Protein AF-0000000074165391 (afdb_homodimer)

Nearest PDB structures (foldseek):
  7fby-assembly1_A  TM=9.558E-01  e=4.496E-15  Pyrococcus horikoshii OT3
  2zny-assembly2_C  TM=9.709E-01  e=7.003E-14  Pyrococcus horikoshii
  1i1g-assembly1_A  TM=9.494E-01  e=1.315E-12  Pyrococcus furio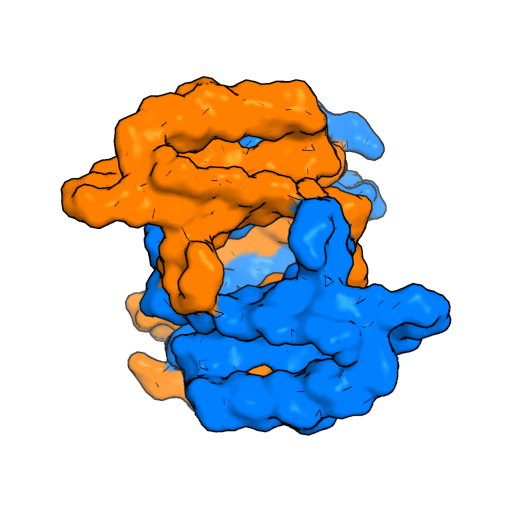sus
  8q90-assembly1_B  TM=9.408E-01  e=2.613E-12  Haloferax mediterranei
  2cfx-assembly1_C  TM=9.268E-01  e=5.917E-11  Bacillus subtilis

Organism: Halobacterium salinarum (strain ATCC 700922 / JCM 11081 / NRC-1) (NCBI:txid64091)

Secondary structure (DSSP, 8-state):
----HHHHHHHHHHHH-TT--HHHHHHHTT--HHHHHHHHHHHHHTTSEEEEEEEE-TGGGT--EEEEEEEEEPTT-HHHHHHHHHHSTTEEEEEEESSS-SEEEEEEESSHHHHHHIIIIIITTSTTEEEEEEEEEEEEEEE-S----/----HHHHHHHHHHHH-TT--HHHHHHHTT--HHHHHHHHHHHHHTTSEEEEEEEE-TGGGT--EEEEEEEEEPTT-HHHHHHHHHHSTTEEEEEEESSS-SEEEEEEESSHHHHHHIIIIIITTSTTEEEEEEEEEEEEEEE-S----

InterPro domains:
  IPR000485 AsnC-type HTH domain [PR00033] (3-19)
  IPR000485 AsnC-type HTH domain [PR00033] (19-30)
  IPR000485 AsnC-type HTH domain [PR00033] (30-49)
  IPR000485 AsnC-type HTH domain [PS50956] (3-64)
  IPR011008 Dimeric alpha-beta barrel [SSF54909] (63-149)
  IPR011991 ArsR-like helix-turn-helix domain [cd00090] (4-52)
  IPR019887 Transcription regulator AsnC/Lrp, ligand binding domain [PF01037] (66-146)
  IPR019888 Transcription regulator AsnC-like [SM00344] (3-109)
  IPR036388 Winged helix-like DNA-binding domain superfamily [G3DSA:1.10.10.10] (1-56)
  IPR036390 Winged helix DNA-binding domain superfamily [SSF46785] (3-62)

Solvent-accessible surface area (backbone atoms only — not comparable to full-atom values): 15694 Å² total; per-residue (Å²): 125,87,72,50,72,67,54,41,54,50,49,50,50,26,29,70,30,35,63,60,52,56,58,56,53,11,60,76,71,73,50,50,45,67,55,43,48,52,50,52,51,49,34,41,75,70,48,33,38,71,47,29,25,34,40,63,39,48,54,56,71,53,31,61,29,40,30,39,34,36,29,30,64,36,88,90,40,56,68,66,48,54,56,52,52,68,66,38,90,36,54,35,32,36,30,33,33,42,72,91,28,46,30,42,31,34,35,47,20,52,36,70,67,49,40,48,47,50,42,56,69,57,53,61,63,38,90,32,55,78,43,74,48,73,24,44,49,78,43,73,79,35,75,50,87,57,74,94,114,125,88,72,49,71,67,53,43,53,51,49,50,51,27,30,71,32,36,62,61,52,56,58,58,52,11,59,76,72,72,49,50,42,66,56,46,50,51,50,51,51,50,35,40,74,70,49,34,38,72,46,30,25,32,41,63,40,47,55,55,73,54,31,61,30,41,30,39,34,37,29,32,63,34,88,91,39,55,67,65,47,52,56,53,53,70,67,38,90,36,54,34,31,35,30,33,33,42,72,91,27,47,30,42,31,34,37,47,20,53,36,71,67,50,40,48,46,49,41,55,70,54,53,62,61,35,82,36,57,76,43,74,48,74,24,43,48,78,42,72,80,36,76,51,87,57,75,93,115

pLDDT: mean 91.99, std 9.29, range [57.78, 98.69]

Foldseek 3Di:
DDQDPLNVLLQQVCQVPVPDQLCVSCVVVVHHSVVSVVSVVVCCVVCVDVDHDDDDDCVVVQQNWKKKKFFAWAPPCVVVLVVQLVPDPFWDDWDQDDDDGRIITMGTHNDPVRVVCCCPVRNVPPPTTPDMDIGIDPDDPDDGPDDDD/DDQDPLNVLLQQVCQVPVPDQLCVSCVVVVHHSVVSVVSVVVCCVVCVDVDHDDDDDCVVVQQNWKKKKFFAWAPPCVVVLVVQLVPDPFWDDWDQDDDDGRIITMGTHNDPVRVVCCCPVRNVPDPTTPDMDIGIDPDDPDDGPDDDD

Radius of gyration: 20.2 Å; Cα contacts (8 Å, |Δi|>4): 588; chains: 2; bounding box: 45×54×48 Å

Structure (mmCIF, N/CA/C/O backbone):
data_AF-0000000074165391-model_v1
#
loop_
_entity.id
_entity.type
_entity.pdbx_description
1 polymer 'Transcription regulator'
#
loop_
_atom_site.group_PDB
_atom_site.id
_atom_site.type_symbol
_atom_site.label_atom_id
_atom_site.label_alt_id
_atom_site.label_comp_id
_atom_site.label_asym_id
_atom_site.label_entity_id
_atom_site.label_seq_id
_atom_site.pdbx_PDB_ins_code
_atom_site.Cartn_x
_atom_site.Cartn_y
_atom_site.Cartn_z
_atom_site.occupancy
_atom_site.B_iso_or_equiv
_atom_site.auth_seq_id
_atom_site.auth_comp_id
_atom_site.auth_asym_id
_atom_site.auth_atom_id
_atom_site.pdbx_PDB_model_num
ATOM 1 N N . MET A 1 1 ? 21.031 -8.141 4.258 1 76.25 1 MET A N 1
ATOM 2 C CA . MET A 1 1 ? 21.422 -8.82 3.021 1 76.25 1 MET A CA 1
ATOM 3 C C . MET A 1 1 ? 21.578 -7.816 1.881 1 76.25 1 MET A C 1
ATOM 5 O O . MET A 1 1 ? 20.859 -6.816 1.827 1 76.25 1 MET A O 1
ATOM 9 N N . ASP A 1 2 ? 22.609 -8.078 1.151 1 88.38 2 ASP A N 1
ATOM 10 C CA . ASP A 1 2 ? 22.828 -7.199 0.008 1 88.38 2 ASP A CA 1
ATOM 11 C C . ASP A 1 2 ? 22.031 -7.66 -1.206 1 88.38 2 ASP A C 1
ATOM 13 O O . ASP A 1 2 ? 22.125 -8.82 -1.614 1 88.38 2 ASP A O 1
ATOM 17 N N . VAL A 1 3 ? 21.125 -6.922 -1.727 1 96.06 3 VAL A N 1
ATOM 18 C CA . VAL A 1 3 ? 20.312 -7.188 -2.912 1 96.06 3 VAL A CA 1
ATOM 19 C C . VAL A 1 3 ? 21.094 -6.797 -4.168 1 96.06 3 VAL A C 1
ATOM 21 O O . VAL A 1 3 ? 21.484 -5.637 -4.324 1 96.06 3 VAL A O 1
ATOM 24 N N . ASP A 1 4 ? 21.406 -7.738 -5.035 1 96.56 4 ASP A N 1
ATOM 25 C CA . ASP A 1 4 ? 22.172 -7.43 -6.234 1 96.56 4 ASP A CA 1
ATOM 26 C C . ASP A 1 4 ? 21.266 -7.203 -7.434 1 96.56 4 ASP A C 1
ATOM 28 O O . ASP A 1 4 ? 20.047 -7.129 -7.285 1 96.56 4 ASP A O 1
ATOM 32 N N . ASP A 1 5 ? 21.812 -7.07 -8.617 1 96.44 5 ASP A N 1
ATOM 33 C CA . ASP A 1 5 ? 21.062 -6.688 -9.805 1 96.44 5 ASP A CA 1
ATOM 34 C C . ASP A 1 5 ? 20.078 -7.777 -10.195 1 96.44 5 ASP A C 1
ATOM 36 O O . ASP A 1 5 ? 18.953 -7.477 -10.625 1 96.44 5 ASP A O 1
AT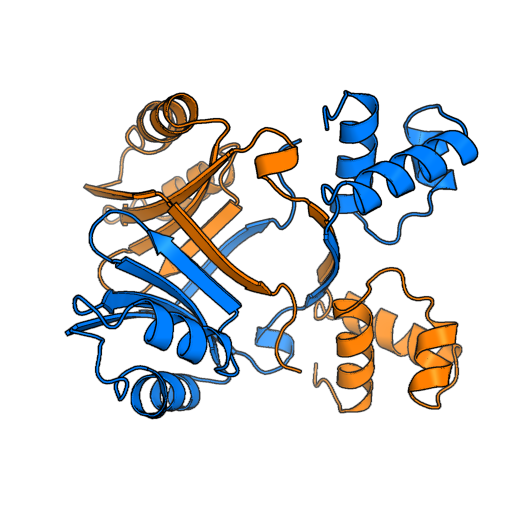OM 40 N N . THR A 1 6 ? 20.484 -8.977 -10.062 1 97.19 6 THR A N 1
ATOM 41 C CA . THR A 1 6 ? 19.578 -10.078 -10.367 1 97.19 6 THR A CA 1
ATOM 42 C C . THR A 1 6 ? 18.391 -10.078 -9.422 1 97.19 6 THR A C 1
ATOM 44 O O . THR A 1 6 ? 17.25 -10.242 -9.859 1 97.19 6 THR A O 1
ATOM 47 N N . ASP A 1 7 ? 18.719 -9.938 -8.117 1 98.12 7 ASP A N 1
ATOM 48 C CA . ASP A 1 7 ? 17.641 -9.836 -7.137 1 98.12 7 ASP A CA 1
ATOM 49 C C . ASP A 1 7 ? 16.641 -8.742 -7.512 1 98.12 7 ASP A C 1
ATOM 51 O O . ASP A 1 7 ? 15.43 -8.938 -7.43 1 98.12 7 ASP A O 1
ATOM 55 N N . ARG A 1 8 ? 17.141 -7.621 -7.953 1 98.06 8 ARG A N 1
ATOM 56 C CA . ARG A 1 8 ? 16.297 -6.488 -8.305 1 98.06 8 ARG A CA 1
ATOM 57 C C . ARG A 1 8 ? 15.414 -6.816 -9.508 1 98.06 8 ARG A C 1
ATOM 59 O O . ARG A 1 8 ? 14.258 -6.406 -9.562 1 98.06 8 ARG A O 1
ATOM 66 N N . GLU A 1 9 ? 15.945 -7.461 -10.438 1 98.25 9 GLU A N 1
ATOM 67 C CA . GLU A 1 9 ? 15.148 -7.879 -11.586 1 98.25 9 GLU A CA 1
ATOM 68 C C . GLU A 1 9 ? 14.008 -8.797 -11.164 1 98.25 9 GLU A C 1
ATOM 70 O O . GLU A 1 9 ? 12.875 -8.641 -11.641 1 98.25 9 GLU A O 1
ATOM 75 N N . ILE A 1 10 ? 14.336 -9.695 -10.305 1 98.62 10 ILE A N 1
ATOM 76 C CA . ILE A 1 10 ? 13.328 -10.625 -9.797 1 98.62 10 ILE A CA 1
ATOM 77 C C . ILE A 1 10 ? 12.258 -9.852 -9.039 1 98.62 10 ILE A C 1
ATOM 79 O O . ILE A 1 10 ? 11.062 -10.078 -9.242 1 98.62 10 ILE A O 1
ATOM 83 N N . LEU A 1 11 ? 12.695 -8.977 -8.219 1 98.69 11 LEU A N 1
ATOM 84 C CA . LEU A 1 11 ? 11.773 -8.18 -7.41 1 98.69 11 LEU A CA 1
ATOM 85 C C . LEU A 1 11 ? 10.875 -7.328 -8.297 1 98.69 11 LEU A C 1
ATOM 87 O O . LEU A 1 11 ? 9.68 -7.176 -8.016 1 98.69 11 LEU A O 1
ATOM 91 N N . ARG A 1 12 ? 11.43 -6.746 -9.344 1 98.31 12 ARG A N 1
ATOM 92 C CA . ARG A 1 12 ? 10.633 -5.969 -10.281 1 98.31 12 ARG A CA 1
ATOM 93 C C . ARG A 1 12 ? 9.523 -6.824 -10.898 1 98.31 12 ARG A C 1
ATOM 95 O O . ARG A 1 12 ? 8.375 -6.398 -10.969 1 98.31 12 ARG A O 1
ATOM 102 N N . ALA A 1 13 ? 9.891 -7.977 -11.312 1 98.56 13 ALA A N 1
ATOM 103 C CA . ALA A 1 13 ? 8.93 -8.883 -11.93 1 98.56 13 ALA A CA 1
ATOM 104 C C . ALA A 1 13 ? 7.82 -9.258 -10.953 1 98.56 13 ALA A C 1
ATOM 106 O O . ALA A 1 13 ? 6.637 -9.234 -11.305 1 98.56 13 ALA A O 1
ATOM 107 N N . LEU A 1 14 ? 8.172 -9.555 -9.703 1 98.69 14 LEU A N 1
ATOM 108 C CA . LEU A 1 14 ? 7.211 -10.008 -8.711 1 98.69 14 LEU A CA 1
ATOM 109 C C . LEU A 1 14 ? 6.34 -8.852 -8.227 1 98.69 14 LEU A C 1
ATOM 111 O O . LEU A 1 14 ? 5.172 -9.047 -7.883 1 98.69 14 LEU A O 1
ATOM 115 N N . GLN A 1 15 ? 6.918 -7.652 -8.18 1 98.44 15 GLN A N 1
ATOM 116 C CA . GLN A 1 15 ? 6.109 -6.48 -7.852 1 98.44 15 GLN A CA 1
ATOM 117 C C . GLN A 1 15 ? 5.055 -6.223 -8.922 1 98.44 15 GLN A C 1
ATOM 119 O O . GLN A 1 15 ? 3.92 -5.859 -8.609 1 98.44 15 GLN A O 1
ATOM 124 N N . ALA A 1 16 ? 5.465 -6.449 -10.125 1 97.75 16 ALA A N 1
ATOM 125 C CA . ALA A 1 16 ? 4.562 -6.207 -11.25 1 97.75 16 ALA A CA 1
ATOM 126 C C . ALA A 1 16 ? 3.453 -7.254 -11.297 1 97.75 16 ALA A C 1
ATOM 128 O O . ALA A 1 16 ? 2.299 -6.93 -11.594 1 97.75 16 ALA A O 1
ATOM 129 N N . ASP A 1 17 ? 3.834 -8.453 -11.016 1 98.31 17 ASP A N 1
ATOM 130 C CA . ASP A 1 17 ? 2.896 -9.57 -10.977 1 98.31 17 ASP A CA 1
ATOM 131 C C . ASP A 1 17 ? 3.373 -10.656 -10.008 1 98.31 17 ASP A C 1
ATOM 133 O O . ASP A 1 17 ? 4.191 -11.5 -10.375 1 98.31 17 ASP A O 1
ATOM 137 N N . ALA A 1 18 ? 2.74 -10.688 -8.914 1 98.31 18 ALA A N 1
ATOM 138 C CA . ALA A 1 18 ? 3.133 -11.625 -7.867 1 98.31 18 ALA A CA 1
ATOM 139 C C . ALA A 1 18 ? 2.822 -13.062 -8.281 1 98.31 18 ALA A C 1
ATOM 141 O O . ALA A 1 18 ? 3.367 -14.008 -7.711 1 98.31 18 ALA A O 1
ATOM 142 N N . ARG A 1 19 ? 1.971 -13.25 -9.18 1 97.75 19 ARG A N 1
ATOM 143 C CA . ARG A 1 19 ? 1.546 -14.594 -9.57 1 97.75 19 ARG A CA 1
ATOM 144 C C . ARG A 1 19 ? 2.395 -15.117 -10.727 1 97.75 19 ARG A C 1
ATOM 146 O O . ARG A 1 19 ? 2.25 -16.281 -11.133 1 97.75 19 ARG A O 1
ATOM 153 N N . LYS A 1 20 ? 3.252 -14.312 -11.289 1 97.5 20 LYS A N 1
ATOM 154 C CA . LYS A 1 20 ? 4.102 -14.758 -12.391 1 97.5 20 LYS A CA 1
ATOM 155 C C . LYS A 1 20 ? 4.902 -15.992 -12 1 97.5 20 LYS A C 1
ATOM 157 O O . LYS A 1 20 ? 5.562 -16.016 -10.953 1 97.5 20 LYS A O 1
ATOM 162 N N . PRO A 1 21 ? 4.797 -17.016 -12.797 1 97.75 21 PRO A N 1
ATOM 163 C CA . PRO A 1 21 ? 5.59 -18.219 -12.492 1 97.75 21 PRO A CA 1
ATOM 164 C C . PRO A 1 21 ? 7.094 -17.938 -12.477 1 97.75 21 PRO A C 1
ATOM 166 O O . PRO A 1 21 ? 7.59 -17.156 -13.297 1 97.75 21 PRO A O 1
ATOM 169 N N . PHE A 1 22 ? 7.766 -18.609 -11.57 1 97.81 22 PHE A N 1
ATOM 170 C CA . PHE A 1 22 ? 9.211 -18.422 -11.469 1 97.81 22 PHE A CA 1
ATOM 171 C C . PHE A 1 22 ? 9.898 -18.844 -12.766 1 97.81 22 PHE A C 1
ATOM 173 O O . PHE A 1 22 ? 10.914 -18.25 -13.148 1 97.81 22 PHE A O 1
ATOM 180 N N . SER A 1 23 ? 9.352 -19.812 -13.445 1 98.12 23 SER A N 1
ATOM 181 C CA . SER A 1 23 ? 9.914 -20.266 -14.711 1 98.12 23 SER A CA 1
ATOM 182 C C . SER A 1 23 ? 9.859 -19.172 -15.766 1 98.12 23 SER A C 1
ATOM 184 O O . SER A 1 23 ? 10.773 -19.031 -16.578 1 98.12 23 SER A O 1
ATOM 186 N N . GLU A 1 24 ? 8.82 -18.438 -15.789 1 98.44 24 GLU A N 1
ATOM 187 C CA . GLU A 1 24 ? 8.695 -17.312 -16.719 1 98.44 24 GLU A CA 1
ATOM 188 C C . GLU A 1 24 ? 9.664 -16.188 -16.359 1 98.44 24 GLU A C 1
ATOM 190 O O . GLU A 1 24 ? 10.297 -15.609 -17.25 1 98.44 24 GLU A O 1
ATOM 195 N N . ILE A 1 25 ? 9.781 -15.891 -15.078 1 98.56 25 ILE A N 1
ATOM 196 C CA . ILE A 1 25 ? 10.742 -14.891 -14.625 1 98.56 25 ILE A CA 1
ATOM 197 C C . ILE A 1 25 ? 12.156 -15.305 -15.039 1 98.56 25 ILE A C 1
ATOM 199 O O . ILE A 1 25 ? 12.922 -14.492 -15.555 1 98.56 25 ILE A O 1
ATOM 203 N N . ALA A 1 26 ? 12.43 -16.562 -14.836 1 98.5 26 ALA A N 1
ATOM 204 C CA . ALA A 1 26 ? 13.742 -17.125 -15.18 1 98.5 26 ALA A CA 1
ATOM 205 C C . ALA A 1 26 ? 14.055 -16.891 -16.656 1 98.5 26 ALA A C 1
ATOM 207 O O . ALA A 1 26 ? 15.156 -16.453 -17 1 98.5 26 ALA A O 1
ATOM 208 N N . ARG A 1 27 ? 13.094 -17.156 -17.5 1 98.31 27 ARG A N 1
ATOM 209 C CA . ARG A 1 27 ? 13.266 -16.969 -18.922 1 98.31 27 ARG A CA 1
ATOM 210 C C . ARG A 1 27 ? 13.5 -15.492 -19.266 1 98.31 27 ARG A C 1
ATOM 212 O O . ARG A 1 27 ? 14.383 -15.164 -20.062 1 98.31 27 ARG A O 1
ATOM 219 N N . GLU A 1 28 ? 12.836 -14.609 -18.672 1 97.62 28 GLU A N 1
ATOM 220 C CA . GLU A 1 28 ? 12.898 -13.18 -18.953 1 97.62 28 GLU A CA 1
ATOM 221 C C . GLU A 1 28 ? 14.266 -12.609 -18.578 1 97.62 28 GLU A C 1
ATOM 223 O O . GLU A 1 28 ? 14.758 -11.688 -19.234 1 97.62 28 GLU A O 1
ATOM 228 N N . ILE A 1 29 ? 14.82 -13.156 -17.531 1 97.25 29 ILE A N 1
ATOM 229 C CA . ILE A 1 29 ? 16.062 -12.539 -17.047 1 97.25 29 ILE A CA 1
ATOM 230 C C . ILE A 1 29 ? 17.25 -13.438 -17.391 1 97.25 29 ILE A C 1
ATOM 232 O O . ILE A 1 29 ? 18.344 -13.258 -16.859 1 97.25 29 ILE A O 1
ATOM 236 N N . ASP A 1 30 ? 17 -14.484 -18.125 1 97.19 30 ASP A N 1
ATOM 237 C CA . ASP A 1 30 ? 18.016 -15.383 -18.656 1 97.19 30 ASP A CA 1
ATOM 238 C C . ASP A 1 30 ? 18.75 -16.125 -17.531 1 97.19 30 ASP A C 1
ATOM 240 O O . ASP A 1 30 ? 19.984 -16.094 -17.453 1 97.19 30 ASP A O 1
ATOM 244 N N . MET A 1 31 ? 18 -16.812 -16.719 1 97.5 31 MET A N 1
ATOM 245 C CA . MET A 1 31 ? 18.484 -17.641 -15.6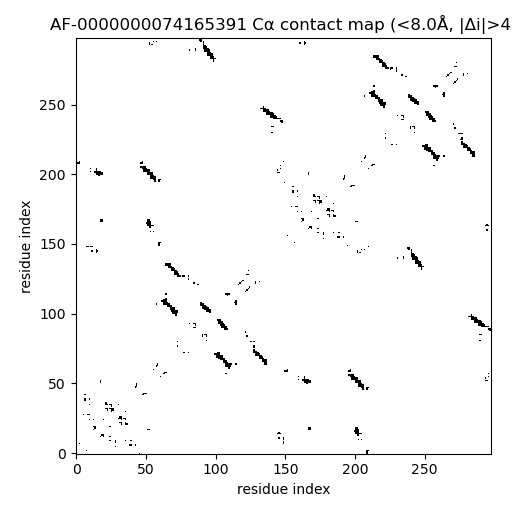25 1 97.5 31 MET A CA 1
ATOM 246 C C . MET A 1 31 ? 17.703 -18.953 -15.562 1 97.5 31 MET A C 1
ATOM 248 O O . MET A 1 31 ? 16.703 -19.125 -16.266 1 97.5 31 MET A O 1
ATOM 252 N N . SER A 1 32 ? 18.234 -19.844 -14.742 1 97.75 32 SER A N 1
ATOM 253 C CA . SER A 1 32 ? 17.5 -21.094 -14.539 1 97.75 32 SER A CA 1
ATOM 254 C C . SER A 1 32 ? 16.375 -20.906 -13.516 1 97.75 32 SER A C 1
ATOM 256 O O . SER A 1 32 ? 16.484 -20.062 -12.625 1 97.75 32 SER A O 1
ATOM 258 N N . SER A 1 33 ? 15.367 -21.734 -13.656 1 97.62 33 SER A N 1
ATOM 259 C CA . SER A 1 33 ? 14.273 -21.703 -12.688 1 97.62 33 SER A CA 1
ATOM 260 C C . SER A 1 33 ? 14.773 -22.031 -11.281 1 97.62 33 SER A C 1
ATOM 262 O O . SER A 1 33 ? 14.281 -21.484 -10.297 1 97.62 33 SER A O 1
ATOM 264 N N . ALA A 1 34 ? 15.68 -22.922 -11.188 1 97.94 34 ALA A N 1
ATOM 265 C CA . ALA A 1 34 ? 16.25 -23.297 -9.891 1 97.94 34 ALA A CA 1
ATOM 266 C C . ALA A 1 34 ? 16.922 -22.109 -9.219 1 97.94 34 ALA A C 1
ATOM 268 O O . ALA A 1 34 ? 16.75 -21.891 -8.016 1 97.94 34 ALA A O 1
ATOM 269 N N . THR A 1 35 ? 17.656 -21.375 -9.992 1 97.56 35 THR A N 1
ATOM 270 C CA . THR A 1 35 ? 18.359 -20.203 -9.477 1 97.56 35 THR A CA 1
ATOM 271 C C . THR A 1 35 ? 17.359 -19.156 -8.992 1 97.56 35 THR A C 1
ATOM 273 O O . THR A 1 35 ? 17.516 -18.594 -7.906 1 97.56 35 THR A O 1
ATOM 276 N N . VAL A 1 36 ? 16.344 -18.891 -9.805 1 98.38 36 VAL A N 1
ATOM 277 C CA . VAL A 1 36 ? 15.32 -17.922 -9.43 1 98.38 36 VAL A CA 1
ATOM 278 C C . VAL A 1 36 ? 14.609 -18.375 -8.156 1 98.38 36 VAL A C 1
ATOM 280 O O . VAL A 1 36 ? 14.383 -17.578 -7.242 1 98.38 36 VAL A O 1
ATOM 283 N N . HIS A 1 37 ? 14.273 -19.641 -8.094 1 98.19 37 HIS A N 1
ATOM 284 C CA . HIS A 1 37 ? 13.641 -20.188 -6.898 1 98.19 37 HIS A CA 1
ATOM 285 C C . HIS A 1 37 ? 14.508 -19.969 -5.664 1 98.19 37 HIS A C 1
ATOM 287 O O . HIS A 1 37 ? 14.008 -19.516 -4.625 1 98.19 37 HIS A O 1
ATOM 293 N N . ASP A 1 38 ? 15.742 -20.281 -5.785 1 98.19 38 ASP A N 1
ATOM 294 C CA . ASP A 1 38 ? 16.672 -20.125 -4.676 1 98.19 38 ASP A CA 1
ATOM 295 C C . ASP A 1 38 ? 16.781 -18.672 -4.238 1 98.19 38 ASP A C 1
ATOM 297 O O . ASP A 1 38 ? 16.781 -18.375 -3.039 1 98.19 38 ASP A O 1
ATOM 301 N N . ARG A 1 39 ? 16.891 -17.828 -5.219 1 98.19 39 ARG A N 1
ATOM 302 C CA . ARG A 1 39 ? 17 -16.406 -4.922 1 98.19 39 ARG A CA 1
ATOM 303 C C . ARG A 1 39 ? 15.734 -15.891 -4.234 1 98.19 39 ARG A C 1
ATOM 305 O O . ARG A 1 39 ? 15.82 -15.148 -3.25 1 98.19 39 ARG A O 1
ATOM 312 N N . VAL A 1 40 ? 14.602 -16.266 -4.715 1 98.56 40 VAL A N 1
ATOM 313 C CA . VAL A 1 40 ? 13.336 -15.828 -4.121 1 98.56 40 VAL A CA 1
ATOM 314 C C . VAL A 1 40 ? 13.242 -16.328 -2.684 1 98.56 40 VAL A C 1
ATOM 316 O O . VAL A 1 40 ? 12.883 -15.57 -1.779 1 98.56 40 VAL A O 1
ATOM 319 N N . SER A 1 41 ? 13.602 -17.578 -2.508 1 98.31 41 SER A N 1
ATOM 320 C CA . SER A 1 41 ? 13.594 -18.156 -1.167 1 98.31 41 SER A CA 1
ATOM 321 C C . SER A 1 41 ? 14.484 -17.359 -0.215 1 98.31 41 SER A C 1
ATOM 323 O O . SER A 1 41 ? 14.086 -17.078 0.917 1 98.31 41 SER A O 1
ATOM 325 N N . ARG A 1 42 ? 15.594 -17.031 -0.63 1 98.06 42 ARG A N 1
ATOM 326 C CA . ARG A 1 42 ? 16.531 -16.266 0.179 1 98.06 42 ARG A CA 1
ATOM 327 C C . ARG A 1 42 ? 15.969 -14.883 0.497 1 98.06 42 ARG A C 1
ATOM 329 O O . ARG A 1 42 ? 16.109 -14.391 1.623 1 98.06 42 ARG A O 1
ATOM 336 N N . LEU A 1 43 ? 15.383 -14.258 -0.536 1 98.56 43 LEU A N 1
ATOM 337 C CA . LEU A 1 43 ? 14.789 -12.93 -0.365 1 98.56 43 LEU A CA 1
ATOM 338 C C . LEU A 1 43 ? 13.648 -12.977 0.648 1 98.56 43 LEU A C 1
ATOM 340 O O . LEU A 1 43 ? 13.492 -12.055 1.448 1 98.56 43 LEU A O 1
ATOM 344 N N . GLU A 1 44 ? 12.883 -14.023 0.637 1 98.44 44 GLU A N 1
ATOM 345 C CA . GLU A 1 44 ? 11.797 -14.211 1.594 1 98.44 44 GLU A CA 1
ATOM 346 C C . GLU A 1 44 ? 12.336 -14.445 3 1 98.44 44 GLU A C 1
ATOM 348 O O . GLU A 1 44 ? 11.883 -13.82 3.961 1 98.44 44 GLU A O 1
ATOM 353 N N . GLU A 1 45 ? 13.297 -15.305 3.123 1 98 45 GLU A N 1
ATOM 354 C CA . GLU A 1 45 ? 13.883 -15.648 4.418 1 98 45 GLU A CA 1
ATOM 355 C C . GLU A 1 45 ? 14.547 -14.438 5.062 1 98 45 GLU A C 1
ATOM 357 O O . GLU A 1 45 ? 14.5 -14.273 6.281 1 98 45 GLU A O 1
ATOM 362 N N . ALA A 1 46 ? 15.109 -13.617 4.215 1 97.94 46 ALA A N 1
ATOM 363 C CA . ALA A 1 46 ? 15.812 -12.438 4.699 1 97.94 46 ALA A CA 1
ATOM 364 C C . ALA A 1 46 ? 14.836 -11.312 5.039 1 97.94 46 ALA A C 1
ATOM 366 O O . ALA A 1 46 ? 15.242 -10.273 5.562 1 97.94 46 ALA A O 1
ATOM 367 N N . GLY A 1 47 ? 13.594 -11.461 4.652 1 97.62 47 GLY A N 1
ATOM 368 C CA . GLY A 1 47 ? 12.586 -10.453 4.953 1 97.62 47 GLY A CA 1
ATOM 369 C C . GLY A 1 47 ? 12.523 -9.344 3.922 1 97.62 47 GLY A C 1
ATOM 370 O O . GLY A 1 47 ? 11.867 -8.32 4.141 1 97.62 47 GLY A O 1
ATOM 371 N N . VAL A 1 48 ? 13.289 -9.469 2.822 1 98.38 48 VAL A N 1
ATOM 372 C CA . VAL A 1 48 ? 13.195 -8.5 1.729 1 98.38 48 VAL A CA 1
ATOM 373 C C . VAL A 1 48 ? 11.797 -8.547 1.115 1 98.38 48 VAL A C 1
ATOM 375 O O . VAL A 1 48 ? 11.188 -7.508 0.875 1 98.38 48 VAL A O 1
ATOM 378 N N . ILE A 1 49 ? 11.398 -9.75 0.785 1 98.5 49 ILE A N 1
ATOM 379 C CA . ILE A 1 49 ? 10.008 -9.969 0.413 1 98.5 49 ILE A CA 1
ATOM 380 C C . ILE A 1 49 ? 9.18 -10.305 1.657 1 98.5 49 ILE A C 1
ATOM 382 O O . ILE A 1 49 ? 9.422 -11.32 2.314 1 98.5 49 ILE A O 1
ATOM 386 N N . ARG A 1 50 ? 8.234 -9.547 1.951 1 97.69 50 ARG A N 1
ATOM 387 C CA . ARG A 1 50 ? 7.449 -9.703 3.17 1 97.69 50 ARG A CA 1
ATOM 388 C C . ARG A 1 50 ? 6.191 -10.531 2.91 1 97.69 50 ARG A C 1
ATOM 390 O O . ARG A 1 50 ? 5.559 -11.016 3.85 1 97.69 50 ARG A O 1
ATOM 397 N N . GLY A 1 51 ? 5.816 -10.617 1.607 1 98 51 GLY A N 1
ATOM 398 C CA . GLY A 1 51 ? 4.633 -11.367 1.216 1 98 51 GLY A CA 1
ATOM 399 C C . GLY A 1 51 ? 4.129 -11.008 -0.168 1 98 51 GLY A C 1
ATOM 400 O O . GLY A 1 51 ? 4.73 -10.188 -0.859 1 98 51 GLY A O 1
ATOM 401 N N . TYR A 1 52 ? 3.092 -11.633 -0.566 1 98.56 52 TYR A N 1
ATOM 402 C CA . TYR A 1 52 ? 2.398 -11.43 -1.835 1 98.56 52 TYR A CA 1
ATOM 403 C C . TYR A 1 52 ? 0.919 -11.148 -1.609 1 98.56 52 TYR A C 1
ATOM 405 O O . TYR A 1 52 ? 0.223 -11.922 -0.95 1 98.56 52 TYR A O 1
ATOM 413 N N . HIS A 1 53 ? 0.471 -10.062 -2.193 1 98.5 53 HIS A N 1
ATOM 414 C CA . HIS A 1 53 ? -0.888 -9.648 -1.858 1 98.5 53 HIS A CA 1
ATOM 415 C C . HIS A 1 53 ? -1.657 -9.227 -3.105 1 98.5 53 HIS A C 1
ATOM 417 O O . HIS A 1 53 ? -1.086 -8.625 -4.016 1 98.5 53 HIS A O 1
ATOM 423 N N . ALA A 1 54 ? -2.951 -9.523 -3.135 1 98.5 54 ALA A N 1
ATOM 424 C CA . ALA A 1 54 ? -3.842 -8.906 -4.113 1 98.5 54 ALA A CA 1
ATOM 425 C C . ALA A 1 54 ? -4.137 -7.457 -3.75 1 98.5 54 ALA A C 1
ATOM 427 O O . ALA A 1 54 ? -4.34 -7.133 -2.578 1 98.5 54 ALA A O 1
ATOM 428 N N . ASP A 1 55 ? -4.051 -6.648 -4.707 1 98 55 ASP A N 1
ATOM 429 C CA . ASP A 1 55 ? -4.465 -5.254 -4.57 1 98 55 ASP A CA 1
ATOM 430 C C . ASP A 1 55 ? -5.961 -5.102 -4.832 1 98 55 ASP A C 1
ATOM 432 O O . ASP A 1 55 ? -6.41 -5.203 -5.973 1 98 55 ASP A O 1
ATOM 436 N N . VAL A 1 56 ? -6.695 -4.836 -3.764 1 97.94 56 VAL A N 1
ATOM 437 C CA . VAL A 1 56 ? -8.148 -4.75 -3.844 1 97.94 56 VAL A CA 1
ATOM 438 C C . VAL A 1 56 ? -8.586 -3.293 -3.734 1 97.94 56 VAL A C 1
ATOM 440 O O . VAL A 1 56 ? -8.117 -2.559 -2.863 1 97.94 56 VAL A O 1
ATOM 443 N N . ASP A 1 57 ? -9.453 -2.889 -4.609 1 96.69 57 ASP A N 1
ATOM 444 C CA . ASP A 1 57 ? -10.016 -1.541 -4.551 1 96.69 57 ASP A CA 1
ATOM 445 C C . ASP A 1 57 ? -10.938 -1.379 -3.346 1 96.69 57 ASP A C 1
ATOM 447 O O . ASP A 1 57 ? -12 -2.002 -3.283 1 96.69 57 ASP A O 1
ATOM 451 N N . PRO A 1 58 ? -10.539 -0.517 -2.43 1 96.75 58 PRO A N 1
ATOM 452 C CA . PRO A 1 58 ? -11.375 -0.381 -1.236 1 96.75 58 PRO A CA 1
ATOM 453 C C . PRO A 1 58 ? -12.812 0.015 -1.566 1 96.75 58 PRO A C 1
ATOM 455 O O . PRO A 1 58 ? -13.758 -0.52 -0.977 1 96.75 58 PRO A O 1
ATOM 458 N N . LYS A 1 59 ? -13.008 0.913 -2.467 1 95.75 59 LYS A N 1
ATOM 459 C CA . LYS A 1 59 ? -14.336 1.391 -2.814 1 95.75 59 LYS A CA 1
ATOM 460 C C . LYS A 1 59 ? -15.211 0.253 -3.338 1 95.75 59 LYS A C 1
ATOM 462 O O . LYS A 1 59 ? -16.391 0.171 -3.01 1 95.75 59 LYS A O 1
ATOM 467 N N . ALA A 1 60 ? -14.617 -0.601 -4.086 1 96.5 60 ALA A N 1
ATOM 468 C CA . ALA A 1 60 ? -15.352 -1.699 -4.715 1 96.5 60 ALA A CA 1
ATOM 469 C C . ALA A 1 60 ? -15.836 -2.701 -3.672 1 96.5 60 ALA A C 1
ATOM 471 O O . ALA A 1 60 ? -16.719 -3.52 -3.951 1 96.5 60 ALA A O 1
ATOM 472 N N . VAL A 1 61 ? -15.281 -2.633 -2.473 1 97 61 VAL A N 1
ATOM 473 C CA . VAL A 1 61 ? -15.688 -3.602 -1.458 1 97 61 VAL A CA 1
ATOM 474 C C . VAL A 1 61 ? -16.391 -2.885 -0.305 1 97 61 VAL A C 1
ATOM 476 O O . VAL A 1 61 ? -16.438 -3.4 0.814 1 97 61 VAL A O 1
ATOM 479 N N . GLY A 1 62 ? -16.797 -1.708 -0.544 1 96.31 62 GLY A N 1
ATOM 480 C CA . GLY A 1 62 ? -17.672 -1.013 0.394 1 96.31 62 GLY A CA 1
ATOM 481 C C . GLY A 1 62 ? -16.906 -0.12 1.358 1 96.31 62 GLY A C 1
ATOM 482 O O . GLY A 1 62 ? -17.469 0.36 2.344 1 96.31 62 GLY A O 1
ATOM 483 N N . LEU A 1 63 ? -15.641 0.002 1.146 1 96.81 63 LEU A N 1
ATOM 484 C CA . LEU A 1 63 ? -14.82 0.914 1.933 1 96.81 63 LEU A CA 1
ATOM 485 C C . LEU A 1 63 ? -14.531 2.195 1.157 1 96.81 63 LEU A C 1
ATOM 487 O O . LEU A 1 63 ? -13.406 2.416 0.705 1 96.81 63 LEU A O 1
ATOM 491 N N . GLY A 1 64 ? -15.508 3.027 1.159 1 96.81 64 GLY A N 1
ATOM 492 C CA . GLY A 1 64 ? -15.547 4.137 0.218 1 96.81 64 GLY A CA 1
ATOM 493 C C . GLY A 1 64 ? -14.844 5.379 0.734 1 96.81 64 GLY A C 1
ATOM 494 O O . GLY A 1 64 ? -14.703 6.367 0.008 1 96.81 64 GLY A O 1
ATOM 495 N N . THR A 1 65 ? -14.422 5.352 1.985 1 97.5 65 THR A N 1
ATOM 496 C CA . THR A 1 65 ? -13.812 6.539 2.574 1 97.5 65 THR A CA 1
ATOM 497 C C . THR A 1 65 ? -12.414 6.223 3.102 1 97.5 65 THR A C 1
ATOM 499 O O . THR A 1 65 ? -12.227 5.242 3.828 1 97.5 65 THR A O 1
ATOM 502 N N . THR A 1 66 ? -11.484 6.938 2.668 1 97.56 66 THR A N 1
ATOM 503 C CA . THR A 1 66 ? -10.117 6.883 3.178 1 97.56 66 THR A CA 1
ATOM 504 C C . THR A 1 66 ? -9.727 8.211 3.824 1 97.56 66 THR A C 1
ATOM 506 O O . THR A 1 66 ? -10.164 9.273 3.377 1 97.56 66 THR A O 1
ATOM 509 N N . ALA A 1 67 ? -8.953 8.148 4.852 1 97.25 67 ALA A N 1
ATOM 510 C CA . ALA A 1 67 ? -8.516 9.375 5.512 1 97.25 67 ALA A CA 1
ATOM 511 C C . ALA A 1 67 ? -7.129 9.203 6.125 1 97.25 67 ALA A C 1
ATOM 513 O O . ALA A 1 67 ? -6.754 8.094 6.523 1 97.25 67 ALA A O 1
ATOM 514 N N . PHE A 1 68 ? -6.43 10.25 6.141 1 96.81 68 PHE A N 1
ATOM 515 C CA . PHE A 1 68 ? -5.266 10.391 7.004 1 96.81 68 PHE A CA 1
ATOM 516 C C . PHE A 1 68 ? -5.637 11.07 8.312 1 96.81 68 PHE A C 1
ATOM 518 O O . PHE A 1 68 ? -6.414 12.031 8.32 1 96.81 68 PHE A O 1
ATOM 525 N N . VAL A 1 69 ? -5.055 10.609 9.383 1 94.25 69 VAL A N 1
ATOM 526 C CA . VAL A 1 69 ? -5.273 11.258 10.672 1 94.25 69 VAL A CA 1
ATOM 527 C C . VAL A 1 69 ? -3.932 11.586 11.32 1 94.25 69 VAL A C 1
ATOM 529 O O . VAL A 1 69 ? -3.109 10.695 11.539 1 94.25 69 VAL A O 1
ATOM 532 N N . GLY A 1 70 ? -3.693 12.852 11.523 1 93 70 GLY A N 1
ATOM 533 C CA . GLY A 1 70 ? -2.572 13.281 12.344 1 93 70 GLY A CA 1
ATOM 534 C C . GLY A 1 70 ? -2.9 13.336 13.828 1 93 70 GLY A C 1
ATOM 535 O O . GLY A 1 70 ? -3.941 13.867 14.219 1 93 70 GLY A O 1
ATOM 536 N N . LEU A 1 71 ? -1.979 12.766 14.641 1 91.06 71 LEU A N 1
ATOM 537 C CA . LEU A 1 71 ? -2.197 12.734 16.078 1 91.06 71 LEU A CA 1
ATOM 538 C C . LEU A 1 71 ? -1.004 13.32 16.828 1 91.06 71 LEU A C 1
ATOM 540 O O . LEU A 1 71 ? 0.147 13.07 16.469 1 91.06 71 LEU A O 1
ATOM 544 N N . ARG A 1 72 ? -1.332 14.156 17.734 1 88.94 72 ARG A N 1
ATOM 545 C CA . ARG A 1 72 ? -0.361 14.539 18.75 1 88.94 72 ARG A CA 1
ATOM 546 C C . ARG A 1 72 ? -0.565 13.75 20.031 1 88.94 72 ARG A C 1
ATOM 548 O O . ARG A 1 72 ? -1.663 13.734 20.594 1 88.94 72 ARG A O 1
ATOM 555 N N . VAL A 1 73 ? 0.435 13.031 20.406 1 83.62 73 VAL A N 1
ATOM 556 C CA . VAL A 1 73 ? 0.315 12.133 21.562 1 83.62 73 VAL A CA 1
ATOM 557 C C . VAL A 1 73 ? 0.871 12.812 22.812 1 83.62 73 VAL A C 1
ATOM 559 O O . VAL A 1 73 ? 1.879 13.523 22.734 1 83.62 73 VAL A O 1
ATOM 562 N N . GLU A 1 74 ? 0.111 12.648 23.828 1 78.56 74 GLU A N 1
ATOM 563 C CA . GLU A 1 74 ? 0.592 13.18 25.094 1 78.56 74 GLU A CA 1
ATOM 564 C C . GLU A 1 74 ? 1.809 12.406 25.594 1 78.56 74 GLU A C 1
ATOM 566 O O . GLU A 1 74 ? 1.91 11.195 25.391 1 78.56 74 GLU A O 1
ATOM 571 N N . GLN A 1 75 ? 2.629 13.117 26.203 1 74 75 GLN A N 1
ATOM 572 C CA . GLN A 1 75 ? 3.869 12.555 26.734 1 74 75 GLN A CA 1
ATOM 573 C C . GLN A 1 75 ? 3.59 11.422 27.719 1 74 75 GLN A C 1
ATOM 575 O O . GLN A 1 75 ? 2.711 11.539 28.562 1 74 75 GLN A O 1
ATOM 580 N N . GLY A 1 76 ? 4.195 10.266 27.594 1 70.38 76 GLY A N 1
ATOM 581 C CA . GLY A 1 76 ? 4.168 9.164 28.531 1 70.38 76 GLY A CA 1
ATOM 582 C C . GLY A 1 76 ? 3.158 8.094 28.172 1 70.38 76 GLY A C 1
ATOM 583 O O . GLY A 1 76 ? 3.074 7.059 28.844 1 70.38 76 GLY A O 1
ATOM 584 N N . ARG A 1 77 ? 2.34 8.273 27.219 1 71.94 77 ARG A N 1
ATOM 585 C CA . ARG A 1 77 ? 1.308 7.293 26.891 1 71.94 77 ARG A CA 1
ATOM 586 C C . ARG A 1 77 ? 1.473 6.773 25.469 1 71.94 77 ARG A C 1
ATOM 588 O O . ARG A 1 77 ? 0.518 6.273 24.875 1 71.94 77 ARG A O 1
ATOM 595 N N . GLU A 1 78 ? 2.662 6.859 24.953 1 76.19 78 GLU A N 1
ATOM 596 C CA . GLU A 1 78 ? 2.896 6.59 23.547 1 76.19 78 GLU A CA 1
ATOM 597 C C . GLU A 1 78 ? 2.691 5.113 23.219 1 76.19 78 GLU A C 1
ATOM 599 O O . GLU A 1 78 ? 1.988 4.773 22.266 1 76.19 78 GLU A O 1
ATOM 604 N N . ASP A 1 79 ? 3.254 4.242 24.031 1 77.19 79 ASP A N 1
ATOM 605 C CA . ASP A 1 79 ? 3.217 2.816 23.719 1 77.19 79 ASP A CA 1
ATOM 606 C C . ASP A 1 79 ? 1.791 2.275 23.781 1 77.19 79 ASP A C 1
ATOM 608 O O . ASP A 1 79 ? 1.365 1.522 22.906 1 77.19 79 ASP A O 1
ATOM 612 N N . GLU A 1 80 ? 1.106 2.59 24.781 1 76.69 80 GLU A N 1
ATOM 613 C CA . GLU A 1 80 ? -0.273 2.139 24.922 1 76.69 80 GLU A CA 1
ATOM 614 C C . GLU A 1 80 ? -1.151 2.65 23.797 1 76.69 80 GLU A C 1
ATOM 616 O O . GLU A 1 80 ? -2.006 1.921 23.281 1 76.69 80 GLU A O 1
ATOM 621 N N . THR A 1 81 ? -0.903 3.805 23.406 1 78.94 81 THR A N 1
ATOM 622 C CA . THR A 1 81 ? -1.664 4.434 22.328 1 78.94 81 THR A CA 1
ATOM 623 C C . THR A 1 81 ? -1.421 3.715 21 1 78.94 81 THR A C 1
ATOM 625 O O . THR A 1 81 ? -2.369 3.396 20.281 1 78.94 81 THR A O 1
ATOM 628 N N . LEU A 1 82 ? -0.195 3.416 20.781 1 83.12 82 LEU A N 1
ATOM 629 C CA . LEU A 1 82 ? 0.171 2.76 19.531 1 83.12 82 LEU A CA 1
ATOM 630 C C . LEU A 1 82 ? -0.449 1.368 19.453 1 83.12 82 LEU A C 1
ATOM 632 O O . LEU A 1 82 ? -0.93 0.963 18.391 1 83.12 82 LEU A O 1
ATOM 636 N N . ASP A 1 83 ? -0.458 0.675 20.562 1 84.25 83 ASP A N 1
ATOM 637 C CA . ASP A 1 83 ? -1.044 -0.661 20.594 1 84.25 83 ASP A CA 1
ATOM 638 C C . ASP A 1 83 ? -2.545 -0.611 20.312 1 84.25 83 ASP A C 1
ATOM 640 O O . ASP A 1 83 ? -3.08 -1.465 19.609 1 84.25 83 ASP A O 1
ATOM 644 N N . ARG A 1 84 ? -3.168 0.325 20.844 1 84.12 84 ARG A N 1
ATOM 645 C CA . ARG A 1 84 ? -4.605 0.477 20.641 1 84.12 84 ARG A CA 1
ATOM 646 C C . ARG A 1 84 ? -4.93 0.812 19.188 1 84.12 84 ARG A C 1
ATOM 648 O O . ARG A 1 84 ? -5.887 0.275 18.625 1 84.12 84 ARG A O 1
ATOM 655 N N . LEU A 1 85 ? -4.188 1.689 18.609 1 88 85 LEU A N 1
ATOM 656 C CA . LEU A 1 85 ? -4.418 2.105 17.234 1 88 85 LEU A CA 1
ATOM 657 C C . LEU A 1 85 ? -4.305 0.92 16.281 1 88 85 LEU A C 1
ATOM 659 O O . LEU A 1 85 ? -5.113 0.777 15.359 1 88 85 LEU A O 1
ATOM 663 N N . THR A 1 86 ? -3.316 0.061 16.578 1 87.94 86 THR A N 1
ATOM 664 C CA . THR A 1 86 ? -3.033 -1.071 15.703 1 87.94 86 THR A CA 1
ATOM 665 C C . THR A 1 86 ? -4.164 -2.094 15.758 1 87.94 86 THR A C 1
ATOM 667 O O . THR A 1 86 ? -4.328 -2.896 14.836 1 87.94 86 THR A O 1
ATOM 670 N N . GLY A 1 87 ? -4.984 -2.055 16.781 1 86.94 87 GLY A N 1
ATOM 671 C CA . GLY A 1 87 ? -6.062 -3.012 16.969 1 86.94 87 GLY A CA 1
ATOM 672 C C . GLY A 1 87 ? -7.375 -2.562 16.359 1 86.94 87 GLY A C 1
ATOM 673 O O . GLY A 1 87 ? -8.32 -3.344 16.266 1 86.94 87 GLY A O 1
ATOM 674 N N . ILE A 1 88 ? -7.484 -1.325 15.977 1 88.44 88 ILE A N 1
ATOM 675 C CA . ILE A 1 88 ? -8.711 -0.774 15.414 1 88.44 88 ILE A CA 1
ATOM 676 C C . ILE A 1 88 ? -8.891 -1.278 13.984 1 88.44 88 ILE A C 1
ATOM 678 O O . ILE A 1 88 ? -8.008 -1.101 13.141 1 88.44 88 ILE A O 1
ATOM 682 N N . GLU A 1 89 ? -10.203 -1.722 13.828 1 86.12 89 GLU A N 1
ATOM 683 C CA . GLU A 1 89 ? -10.531 -2.217 12.492 1 86.12 89 GLU A CA 1
ATOM 684 C C . GLU A 1 89 ? -10.586 -1.075 11.484 1 86.12 89 GLU A C 1
ATOM 686 O O . GLU A 1 89 ? -11.133 -0.011 11.773 1 86.12 89 GLU A O 1
ATOM 691 N N . GLY A 1 90 ? -9.844 -0.93 10.547 1 91.44 90 GLY A N 1
ATOM 692 C CA . GLY A 1 90 ? -9.805 0.09 9.508 1 91.44 90 GLY A CA 1
ATOM 693 C C . GLY A 1 90 ? -8.461 0.776 9.398 1 91.44 90 GLY A C 1
ATOM 694 O O . GLY A 1 90 ? -8.164 1.411 8.383 1 91.44 90 GLY A O 1
ATOM 695 N N . VAL A 1 91 ? -7.824 0.747 10.586 1 94.44 91 VAL A N 1
ATOM 696 C CA . VAL A 1 91 ? -6.484 1.315 10.531 1 94.44 91 VAL A CA 1
ATOM 697 C C . VAL A 1 91 ? -5.605 0.471 9.609 1 94.44 91 VAL A C 1
ATOM 699 O O . VAL A 1 91 ? -5.492 -0.743 9.789 1 94.44 91 VAL A O 1
ATOM 702 N N . ARG A 1 92 ? -5.016 1.178 8.656 1 95.75 92 ARG A N 1
ATOM 703 C CA . ARG A 1 92 ? -4.199 0.475 7.672 1 95.75 92 ARG A CA 1
ATOM 704 C C . ARG A 1 92 ? -2.715 0.705 7.926 1 95.75 92 ARG A C 1
ATOM 706 O O . ARG A 1 92 ? -1.882 -0.127 7.559 1 95.75 92 ARG A O 1
ATOM 713 N N . GLU A 1 93 ? -2.457 1.83 8.516 1 97.06 93 GLU A N 1
ATOM 714 C CA . GLU A 1 93 ? -1.069 2.186 8.797 1 97.06 93 GLU A CA 1
ATOM 715 C C . GLU A 1 93 ? -0.971 3.082 10.031 1 97.06 93 GLU A C 1
ATOM 717 O O . GLU A 1 93 ? -1.824 3.945 10.25 1 97.06 93 GLU A O 1
ATOM 722 N N . VAL A 1 94 ? 0.061 2.867 10.766 1 95.81 94 VAL A N 1
ATOM 723 C CA . VAL A 1 94 ? 0.469 3.715 11.875 1 95.81 94 VAL A CA 1
ATOM 724 C C . VAL A 1 94 ? 1.938 4.102 11.719 1 95.81 94 VAL A C 1
ATOM 726 O O . VAL A 1 94 ? 2.826 3.256 11.836 1 95.81 94 VAL A O 1
ATOM 729 N N . ASN A 1 95 ? 2.133 5.391 11.492 1 96.5 95 ASN A N 1
ATOM 730 C CA . ASN A 1 95 ? 3.482 5.883 11.234 1 96.5 95 ASN A CA 1
ATOM 731 C C . ASN A 1 95 ? 3.895 6.945 12.25 1 96.5 95 ASN A C 1
ATOM 733 O O . ASN A 1 95 ? 3.174 7.922 12.461 1 96.5 95 ASN A O 1
ATOM 737 N N . LEU A 1 96 ? 5.047 6.723 12.883 1 95.44 96 LEU A N 1
ATOM 738 C CA . LEU A 1 96 ? 5.664 7.77 13.688 1 95.44 96 LEU A CA 1
ATOM 739 C C . LEU A 1 96 ? 6.395 8.773 12.805 1 95.44 96 LEU A C 1
ATOM 741 O O . LEU A 1 96 ? 7.207 8.383 11.961 1 95.44 96 LEU A O 1
ATOM 745 N N . THR A 1 97 ? 6.113 10.031 13.008 1 96.06 97 THR A N 1
ATOM 746 C CA . THR A 1 97 ? 6.629 11 12.047 1 96.06 97 THR A CA 1
ATOM 747 C C . THR A 1 97 ? 7.258 12.195 12.766 1 96.06 97 THR A C 1
ATOM 749 O O . THR A 1 97 ? 7.078 12.359 13.977 1 96.06 97 THR A O 1
ATOM 752 N N . THR A 1 98 ? 8.055 12.938 11.984 1 93.94 98 THR A N 1
ATOM 753 C CA . THR A 1 98 ? 8.5 14.266 12.406 1 93.94 98 THR A CA 1
ATOM 754 C C . THR A 1 98 ? 7.488 15.328 11.984 1 93.94 98 THR A C 1
ATOM 756 O O . THR A 1 98 ? 6.566 15.055 11.211 1 93.94 98 THR A O 1
ATOM 759 N N . GLY A 1 99 ? 7.691 16.453 12.492 1 87 99 GLY A N 1
ATOM 760 C CA . GLY A 1 99 ? 6.836 17.547 12.078 1 87 99 GLY A CA 1
ATOM 761 C C . GLY A 1 99 ? 5.75 17.875 13.078 1 87 99 GLY A C 1
ATOM 762 O O . GLY A 1 99 ? 5.977 17.812 14.289 1 87 99 GLY A O 1
ATOM 763 N N . GLU A 1 100 ? 4.594 18.141 12.422 1 85.12 100 GLU A N 1
ATOM 764 C CA . GLU A 1 100 ? 3.508 18.672 13.242 1 85.12 100 GLU A CA 1
ATOM 765 C C . GLU A 1 100 ? 2.844 17.547 14.055 1 85.12 100 GLU A C 1
ATOM 767 O O . GLU A 1 100 ? 2.379 17.781 15.172 1 85.12 100 GLU A O 1
ATOM 772 N N . TRP A 1 101 ? 2.832 16.391 13.461 1 90.56 101 TRP A N 1
ATOM 773 C CA . TRP A 1 101 ? 2.143 15.289 14.109 1 90.56 101 TRP A CA 1
ATOM 774 C C . TRP A 1 101 ? 3.135 14.227 14.578 1 90.56 101 TRP A C 1
ATOM 776 O O . TRP A 1 101 ? 4.113 13.93 13.883 1 90.56 101 TRP A O 1
ATOM 786 N N . ASP A 1 102 ? 2.852 13.648 15.734 1 91.5 102 ASP A N 1
ATOM 787 C CA . ASP A 1 102 ? 3.67 12.547 16.219 1 91.5 102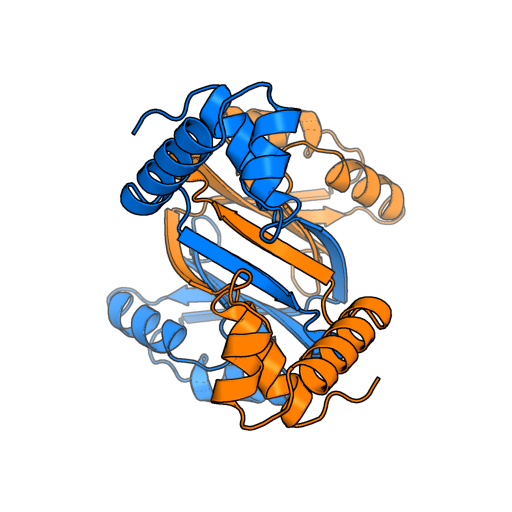 ASP A CA 1
ATOM 788 C C . ASP A 1 102 ? 3.373 11.258 15.461 1 91.5 102 ASP A C 1
ATOM 790 O O . ASP A 1 102 ? 4.262 10.422 15.273 1 91.5 102 ASP A O 1
ATOM 794 N N . VAL A 1 103 ? 2.09 11.164 15.094 1 93.06 103 VAL A N 1
ATOM 795 C CA . VAL A 1 103 ? 1.633 9.961 14.414 1 93.06 103 VAL A CA 1
ATOM 796 C C . VAL A 1 103 ? 0.745 10.336 13.234 1 93.06 103 VAL A C 1
ATOM 798 O O . VAL A 1 103 ? -0.104 11.227 13.344 1 93.06 103 VAL A O 1
ATOM 801 N N . ILE A 1 104 ? 0.93 9.672 12.125 1 95.19 104 ILE A N 1
ATOM 802 C CA . ILE A 1 104 ? -0.006 9.734 11.008 1 95.19 104 ILE A CA 1
ATOM 803 C C . ILE A 1 104 ? -0.599 8.352 10.758 1 95.19 104 ILE A C 1
ATOM 805 O O . ILE A 1 104 ? 0.136 7.379 10.562 1 95.19 104 ILE A O 1
ATOM 809 N N . LEU A 1 105 ? -1.913 8.305 10.766 1 95.62 105 LEU A N 1
ATOM 810 C CA . LEU A 1 105 ? -2.664 7.086 10.477 1 95.62 105 LEU A CA 1
ATOM 811 C C . LEU A 1 105 ? -3.246 7.133 9.062 1 95.62 105 LEU A C 1
ATOM 813 O O . LEU A 1 105 ? -3.562 8.211 8.555 1 95.62 105 LEU A O 1
ATOM 817 N N . ARG A 1 106 ? -3.336 6.074 8.516 1 97.06 106 ARG A N 1
ATOM 818 C CA . ARG A 1 106 ? -4.215 5.875 7.371 1 97.06 106 ARG A CA 1
ATOM 819 C C . ARG A 1 106 ? -5.391 4.977 7.727 1 97.06 106 ARG A C 1
ATOM 821 O O . ARG A 1 106 ? -5.203 3.893 8.281 1 97.06 106 ARG A O 1
ATOM 828 N N . LEU A 1 107 ? -6.562 5.438 7.352 1 95.88 107 LEU A N 1
ATOM 829 C CA . LEU A 1 107 ? -7.797 4.742 7.695 1 95.88 107 LEU A CA 1
ATOM 830 C C . LEU A 1 107 ? -8.641 4.492 6.449 1 95.88 107 LEU A C 1
ATOM 832 O O . LEU A 1 107 ? -8.633 5.297 5.52 1 95.88 107 LEU A O 1
ATOM 836 N N . VAL A 1 108 ? -9.336 3.402 6.52 1 97.31 108 VAL A N 1
ATOM 837 C CA . VAL A 1 108 ? -10.422 3.162 5.574 1 97.31 108 VAL A CA 1
ATOM 838 C C . VAL A 1 108 ? -11.727 2.936 6.332 1 97.31 108 VAL A C 1
ATOM 840 O O . VAL A 1 108 ? -11.734 2.346 7.414 1 97.31 108 VAL A O 1
ATOM 843 N N . ALA A 1 109 ? -12.789 3.463 5.836 1 97.31 109 ALA A N 1
ATOM 844 C CA . ALA A 1 109 ? -14.125 3.34 6.402 1 97.31 109 ALA A CA 1
ATOM 845 C C . ALA A 1 109 ? -15.172 3.16 5.305 1 97.31 109 ALA A C 1
ATOM 847 O O . ALA A 1 109 ? -14.914 3.461 4.137 1 97.31 109 ALA A O 1
ATOM 848 N N . GLU A 1 110 ? -16.312 2.662 5.688 1 97.12 110 GLU A N 1
ATOM 849 C CA . GLU A 1 110 ? -17.391 2.455 4.734 1 97.12 110 GLU A CA 1
ATOM 850 C C . GLU A 1 110 ? -17.891 3.783 4.168 1 97.12 110 GLU A C 1
ATOM 852 O O . GLU A 1 110 ? -18.172 3.887 2.973 1 97.12 110 GLU A O 1
ATOM 857 N N . ASP A 1 111 ? -18.078 4.691 5.043 1 96.88 111 ASP A N 1
ATOM 858 C CA . ASP A 1 111 ? -18.578 6.027 4.73 1 96.88 111 ASP A CA 1
ATOM 859 C C . ASP A 1 111 ? -18.172 7.031 5.812 1 96.88 111 ASP A C 1
ATOM 861 O O . ASP A 1 111 ? -17.406 6.703 6.715 1 96.88 111 ASP A O 1
ATOM 865 N N . THR A 1 112 ? -18.688 8.219 5.656 1 95.75 112 THR A N 1
ATOM 866 C CA . THR A 1 112 ? -18.297 9.281 6.586 1 95.75 112 THR A CA 1
ATOM 867 C C . THR A 1 112 ? -18.828 9 7.984 1 95.75 112 THR A C 1
ATOM 869 O O . THR A 1 112 ? -18.188 9.32 8.984 1 95.75 112 THR A O 1
ATOM 872 N N . ASP A 1 113 ? -20 8.352 8.086 1 96.56 113 ASP A N 1
ATOM 873 C CA . ASP A 1 113 ? -20.547 7.996 9.391 1 96.56 113 ASP A CA 1
ATOM 874 C C . ASP A 1 113 ? -19.672 6.961 10.094 1 96.56 113 ASP A C 1
ATOM 876 O O . ASP A 1 113 ? -19.438 7.059 11.297 1 96.56 113 ASP A O 1
ATOM 880 N N . HIS A 1 114 ? -19.25 5.984 9.359 1 96.38 114 HIS A N 1
ATOM 881 C CA . HIS A 1 114 ? -18.344 4.98 9.914 1 96.38 114 HIS A CA 1
ATOM 882 C C . HIS A 1 114 ? -17.031 5.605 10.336 1 96.38 114 HIS A C 1
ATOM 884 O O . HIS A 1 114 ? -16.484 5.266 11.391 1 96.38 114 HIS A O 1
ATOM 890 N N . LEU A 1 115 ? -16.516 6.52 9.539 1 94.94 115 LEU A N 1
ATOM 891 C CA . LEU A 1 115 ? -15.289 7.238 9.898 1 94.94 115 LEU A CA 1
ATOM 892 C C . LEU A 1 115 ? -15.477 8 11.203 1 94.94 115 LEU A C 1
ATOM 894 O O . LEU A 1 115 ? -14.617 7.941 12.086 1 94.94 115 LEU A O 1
ATOM 898 N N . ARG A 1 116 ? -16.562 8.68 11.266 1 92.5 116 ARG A N 1
ATOM 899 C CA . ARG A 1 116 ? -16.875 9.406 12.492 1 92.5 116 ARG A CA 1
ATOM 900 C C . ARG A 1 116 ? -16.875 8.469 13.695 1 92.5 116 ARG A C 1
ATOM 902 O O . ARG A 1 116 ? -16.344 8.797 14.75 1 92.5 116 ARG A O 1
ATOM 909 N N . ALA A 1 117 ? -17.484 7.352 13.578 1 91.75 117 ALA A N 1
ATOM 910 C CA . ALA A 1 117 ? -17.531 6.371 14.656 1 91.75 117 ALA A CA 1
ATOM 911 C C . ALA A 1 117 ? -16.141 5.91 15.055 1 91.75 117 ALA A C 1
ATOM 913 O O . ALA A 1 117 ? -15.82 5.812 16.234 1 91.75 117 ALA A O 1
ATOM 914 N N . LEU A 1 118 ? -15.32 5.637 14.062 1 89.5 118 LEU A N 1
ATOM 915 C CA . LEU A 1 118 ? -13.945 5.23 14.336 1 89.5 118 LEU A CA 1
ATOM 916 C C . LEU A 1 118 ? -13.195 6.324 15.094 1 89.5 118 LEU A C 1
ATOM 918 O O . LEU A 1 118 ? -12.477 6.039 16.047 1 89.5 118 LEU A O 1
ATOM 922 N N . MET A 1 119 ? -13.383 7.586 14.68 1 87 119 MET A N 1
ATOM 923 C CA . MET A 1 119 ? -12.695 8.719 15.289 1 87 119 MET A CA 1
ATOM 924 C C . MET A 1 119 ? -13.188 8.953 16.719 1 87 119 MET A C 1
ATOM 926 O O . MET A 1 119 ? -12.383 9.156 17.625 1 87 119 MET A O 1
ATOM 930 N N . PHE A 1 120 ? -14.391 8.93 16.891 1 80.62 120 PHE A N 1
ATOM 931 C CA . PHE A 1 120 ? -14.984 9.32 18.156 1 80.62 120 PHE A CA 1
ATOM 932 C C . PHE A 1 120 ? -14.93 8.164 19.156 1 80.62 120 PHE A C 1
ATOM 934 O O . PHE A 1 120 ? -14.656 8.375 20.344 1 80.62 120 PHE A O 1
ATOM 941 N N . GLU A 1 121 ? -15.164 7.027 18.734 1 78.06 121 GLU A N 1
ATOM 942 C CA . GLU A 1 121 ? -15.297 5.895 19.641 1 78.06 121 GLU A CA 1
ATOM 943 C C . GLU A 1 121 ? -13.945 5.238 19.922 1 78.06 121 GLU A C 1
ATOM 945 O O . GLU A 1 121 ? -13.742 4.656 20.984 1 78.06 121 GLU A O 1
ATOM 950 N N . GLU A 1 122 ? -13.102 5.402 19.062 1 74.75 122 GLU A N 1
ATOM 951 C CA . GLU A 1 122 ? -11.867 4.621 19.188 1 74.75 122 GLU A CA 1
ATOM 952 C C . GLU A 1 122 ? -10.656 5.531 19.344 1 74.75 122 GLU A C 1
ATOM 954 O O . GLU A 1 122 ? -9.836 5.34 20.25 1 74.75 122 GLU A O 1
ATOM 959 N N . ILE A 1 123 ? -10.57 6.566 18.625 1 76.25 123 ILE A N 1
ATOM 960 C CA . ILE A 1 123 ? -9.328 7.332 18.562 1 76.25 123 ILE A CA 1
ATOM 961 C C . ILE A 1 123 ? -9.383 8.5 19.531 1 76.25 123 ILE A C 1
ATOM 963 O O . ILE A 1 123 ? -8.438 8.742 20.281 1 76.25 123 ILE A O 1
ATOM 967 N N . ALA A 1 124 ? -10.453 9.242 19.547 1 65.69 124 ALA A N 1
ATOM 968 C CA . ALA A 1 124 ? -10.578 10.422 20.391 1 65.69 124 ALA A CA 1
ATOM 969 C C . ALA A 1 124 ? -10.641 10.039 21.875 1 65.69 124 ALA A C 1
ATOM 971 O O . ALA A 1 124 ? -10.219 10.805 22.734 1 65.69 124 ALA A O 1
ATOM 972 N N . ASP A 1 125 ? -11.242 9.016 22.094 1 63.31 125 ASP A N 1
ATOM 973 C CA . ASP A 1 125 ? -11.438 8.625 23.484 1 63.31 125 ASP A CA 1
ATOM 974 C C . ASP A 1 125 ? -10.133 8.141 24.109 1 63.31 125 ASP A C 1
ATOM 976 O O . ASP A 1 125 ? -10.078 7.844 25.297 1 63.31 125 ASP A O 1
ATOM 980 N N . MET A 1 126 ? -9.242 8.094 23.344 1 61.5 126 MET A N 1
ATOM 981 C CA . MET A 1 126 ? -7.996 7.559 23.875 1 61.5 126 MET A CA 1
ATOM 982 C C . MET A 1 126 ? -7.262 8.609 24.703 1 61.5 126 MET A C 1
ATOM 984 O O . MET A 1 126 ? -7.219 9.781 24.328 1 61.5 126 MET A O 1
ATOM 988 N N . ASP A 1 127 ? -7.328 8.492 25.969 1 57.78 127 ASP A N 1
ATOM 989 C CA . ASP A 1 127 ? -6.605 9.25 26.984 1 57.78 127 ASP A CA 1
ATOM 990 C C . ASP A 1 127 ? -5.18 9.555 26.531 1 57.78 127 ASP A C 1
ATOM 992 O O . ASP A 1 127 ? -4.438 8.648 26.156 1 57.78 127 ASP A O 1
ATOM 996 N N . GLY A 1 128 ? -4.945 10.18 25.422 1 58.34 128 GLY A N 1
ATOM 997 C CA . GLY A 1 128 ? -3.553 10.453 25.094 1 58.34 128 GLY A CA 1
ATOM 998 C C . GLY A 1 128 ? -3.385 11.305 23.859 1 58.34 128 GLY A C 1
ATOM 999 O O . GLY A 1 128 ? -2.275 11.742 23.547 1 58.34 128 GLY A O 1
ATOM 1000 N N . PHE A 1 129 ? -4.516 11.438 23.25 1 62.09 129 PHE A N 1
ATOM 1001 C CA . PHE A 1 129 ? -4.328 12.289 22.078 1 62.09 129 PHE A CA 1
ATOM 1002 C C . PHE A 1 129 ? -4.707 13.734 22.375 1 62.09 129 PHE A C 1
ATOM 1004 O O . PHE A 1 129 ? -5.801 14 22.891 1 62.09 129 PHE A O 1
ATOM 1011 N N . ALA A 1 130 ? -3.689 14.531 22.375 1 67.38 130 ALA A N 1
ATOM 1012 C CA . ALA A 1 130 ? -3.859 15.953 22.672 1 67.38 130 ALA A CA 1
ATOM 1013 C C . ALA A 1 130 ? -4.633 16.656 21.562 1 67.38 130 ALA A C 1
ATOM 1015 O O . ALA A 1 130 ? -5.504 17.484 21.828 1 67.38 130 ALA A O 1
ATOM 1016 N N . ARG A 1 131 ? -4.324 16.234 20.344 1 82.56 131 ARG A N 1
ATOM 1017 C CA . ARG A 1 131 ? -4.961 16.859 19.203 1 82.56 131 ARG A CA 1
ATOM 1018 C C . ARG A 1 131 ? -4.961 15.922 18 1 82.56 131 ARG A C 1
ATOM 1020 O O . ARG A 1 131 ? -4.043 15.117 17.828 1 82.56 131 ARG A O 1
ATOM 1027 N N . SER A 1 132 ? -6.055 15.938 17.328 1 86.31 132 SER A N 1
ATOM 1028 C CA . SER A 1 132 ? -6.109 15.156 16.109 1 86.31 132 SER A CA 1
ATOM 1029 C C . SER A 1 132 ? -6.68 15.977 14.953 1 86.31 132 SER A C 1
ATOM 1031 O O . SER A 1 132 ? -7.43 16.922 15.172 1 86.31 132 SER A O 1
ATOM 1033 N N . GLN A 1 133 ? -6.219 15.719 13.805 1 89.81 133 GLN A N 1
ATOM 1034 C CA . GLN A 1 133 ? -6.766 16.281 12.578 1 89.81 133 GLN A CA 1
ATOM 1035 C C . GLN A 1 133 ? -7.031 15.18 11.547 1 89.81 133 GLN A C 1
ATOM 1037 O O . GLN A 1 133 ? -6.133 14.406 11.219 1 89.81 133 GLN A O 1
ATOM 1042 N N . THR A 1 134 ? -8.258 15.164 11.148 1 92.75 134 THR A N 1
ATOM 1043 C CA . THR A 1 134 ? -8.656 14.195 10.125 1 92.75 134 THR A CA 1
ATOM 1044 C C . THR A 1 134 ? -8.625 14.836 8.742 1 92.75 134 THR A C 1
ATOM 1046 O O . THR A 1 134 ? -9.227 15.883 8.516 1 92.75 134 THR A O 1
ATOM 1049 N N . MET A 1 135 ? -7.938 14.273 7.828 1 96 135 MET A N 1
ATOM 1050 C CA . MET A 1 135 ? -7.871 14.672 6.426 1 96 135 MET A CA 1
ATOM 1051 C C . MET A 1 135 ? -8.461 13.602 5.52 1 96 135 MET A C 1
ATOM 1053 O O . MET A 1 135 ? -7.824 12.57 5.273 1 96 135 MET A O 1
ATOM 1057 N N . VAL A 1 136 ? -9.641 13.906 5.055 1 97.62 136 VAL A N 1
ATOM 1058 C CA . VAL A 1 136 ? -10.328 12.938 4.215 1 97.62 136 VAL A CA 1
ATOM 1059 C C . VAL A 1 136 ? -9.734 12.961 2.807 1 97.62 136 VAL A C 1
ATOM 1061 O O . VAL A 1 136 ? -9.469 14.031 2.254 1 97.62 136 VAL A O 1
ATOM 1064 N N . VAL A 1 137 ? -9.5 11.836 2.238 1 97.88 137 VAL A N 1
ATOM 1065 C CA . VAL A 1 137 ? -9.008 11.727 0.87 1 97.88 137 VAL A CA 1
ATOM 1066 C C . VAL A 1 137 ? -10.164 11.914 -0.114 1 97.88 137 VAL A C 1
ATOM 1068 O O . VAL A 1 137 ? -11.086 11.109 -0.154 1 97.88 137 VAL A O 1
ATOM 1071 N N . LEU A 1 138 ? -10.07 12.969 -0.832 1 96.25 138 LEU A N 1
ATOM 1072 C CA . LEU A 1 138 ? -11.094 13.258 -1.833 1 96.25 138 LEU A CA 1
ATOM 1073 C C . LEU A 1 138 ? -10.883 12.422 -3.088 1 96.25 138 LEU A C 1
ATOM 1075 O O . LEU A 1 138 ? -11.836 12.102 -3.799 1 96.25 138 LEU A O 1
ATOM 1079 N N . GLY A 1 139 ? -9.664 12.102 -3.35 1 95 139 GLY A N 1
ATOM 1080 C CA . GLY A 1 139 ? -9.258 11.297 -4.488 1 95 139 GLY A CA 1
ATOM 1081 C C . GLY A 1 139 ? -7.785 10.938 -4.473 1 95 139 GLY A C 1
ATOM 1082 O O . GLY A 1 139 ? -6.961 11.688 -3.949 1 95 139 GLY A O 1
ATOM 1083 N N . THR A 1 140 ? -7.512 9.797 -4.988 1 95.38 140 THR A N 1
ATOM 1084 C CA . THR A 1 140 ? -6.129 9.359 -5.168 1 95.38 140 THR A CA 1
ATOM 1085 C C . THR A 1 140 ? -5.723 9.453 -6.637 1 95.38 140 THR A C 1
ATOM 1087 O O . THR A 1 140 ? -6.227 8.703 -7.477 1 95.38 140 THR A O 1
ATOM 1090 N N . GLU A 1 141 ? -4.781 10.352 -6.887 1 93 141 GLU A N 1
ATOM 1091 C CA . GLU A 1 141 ? -4.363 10.602 -8.266 1 93 141 GLU A CA 1
ATOM 1092 C C . GLU A 1 141 ? -3.322 9.586 -8.719 1 93 141 GLU A C 1
ATOM 1094 O O . GLU A 1 141 ? -3.184 9.32 -9.914 1 93 141 GLU A O 1
ATOM 1099 N N . TYR A 1 142 ? -2.652 9.156 -7.832 1 94.75 142 TYR A N 1
ATOM 1100 C CA . TYR A 1 142 ? -1.611 8.18 -8.125 1 94.75 142 TYR A CA 1
ATOM 1101 C C . TYR A 1 142 ? -1.316 7.316 -6.91 1 94.75 142 TYR A C 1
ATOM 1103 O O . TYR A 1 142 ? -1.257 7.816 -5.785 1 94.75 142 TYR A O 1
ATOM 1111 N N . GLU A 1 143 ? -1.175 6.035 -7.113 1 94.62 143 GLU A N 1
ATOM 1112 C CA . GLU A 1 143 ? -0.752 5.086 -6.09 1 94.62 143 GLU A CA 1
ATOM 1113 C C . GLU A 1 143 ? -0.069 3.871 -6.715 1 94.62 143 GLU A C 1
ATOM 1115 O O . GLU A 1 143 ? -0.616 3.242 -7.625 1 94.62 143 GLU A O 1
ATOM 1120 N N . SER A 1 144 ? 1.121 3.619 -6.258 1 92.94 144 SER A N 1
ATOM 1121 C CA . SER A 1 144 ? 1.822 2.441 -6.758 1 92.94 144 SER A CA 1
ATOM 1122 C C . SER A 1 144 ? 2.33 1.571 -5.613 1 92.94 144 SER A C 1
ATOM 1124 O O . SER A 1 144 ? 3.025 2.057 -4.719 1 92.94 144 SER A O 1
ATOM 1126 N N . PRO A 1 145 ? 1.978 0.324 -5.703 1 91.06 145 PRO A N 1
ATOM 1127 C CA . PRO A 1 145 ? 2.568 -0.597 -4.73 1 91.06 145 PRO A CA 1
ATOM 1128 C C . PRO A 1 145 ? 4 -0.99 -5.082 1 91.06 145 PRO A C 1
ATOM 1130 O O . PRO A 1 145 ? 4.664 -1.685 -4.309 1 91.06 145 PRO A O 1
ATOM 1133 N N . GLU A 1 146 ? 4.496 -0.549 -6.203 1 95.06 146 GLU A N 1
ATOM 1134 C CA . GLU A 1 146 ? 5.812 -0.954 -6.688 1 95.06 146 GLU A CA 1
ATOM 1135 C C . GLU A 1 146 ? 6.879 0.063 -6.297 1 95.06 146 GLU A C 1
ATOM 1137 O O . GLU A 1 146 ? 6.723 1.261 -6.539 1 95.06 146 GLU A O 1
ATOM 1142 N N . LEU A 1 147 ? 7.887 -0.378 -5.695 1 96.25 147 LEU A N 1
ATOM 1143 C CA . LEU A 1 147 ? 9.047 0.457 -5.41 1 96.25 147 LEU A CA 1
ATOM 1144 C C . LEU A 1 147 ? 9.875 0.689 -6.668 1 96.25 147 LEU A C 1
ATOM 1146 O O . LEU A 1 147 ? 9.844 -0.123 -7.598 1 96.25 147 LEU A O 1
ATOM 1150 N N . PRO A 1 148 ? 10.508 1.812 -6.68 1 93.56 148 PRO A N 1
ATOM 1151 C CA . PRO A 1 148 ? 11.391 2.061 -7.82 1 93.56 148 PRO A CA 1
ATOM 1152 C C . PRO A 1 148 ? 12.695 1.262 -7.746 1 93.56 148 PRO A C 1
ATOM 1154 O O . PRO A 1 148 ? 13.633 1.672 -7.062 1 93.56 148 PRO A O 1
ATOM 1157 N N . LEU A 1 149 ? 12.703 0.136 -8.367 1 92.81 149 LEU A N 1
ATOM 1158 C CA . LEU A 1 149 ? 13.852 -0.753 -8.297 1 92.81 149 LEU A CA 1
ATOM 1159 C C . LEU A 1 149 ? 14.586 -0.797 -9.641 1 92.81 149 LEU A C 1
ATOM 1161 O O . LEU A 1 149 ? 13.961 -0.654 -10.695 1 92.81 149 LEU A O 1
ATOM 1165 N N . MET B 1 1 ? -20.094 -3.367 -9.398 1 75.75 1 MET B N 1
ATOM 1166 C CA . MET B 1 1 ? -20.391 -4.773 -9.141 1 75.75 1 MET B CA 1
ATOM 1167 C C . MET B 1 1 ? -20.578 -5.027 -7.648 1 75.75 1 MET B C 1
ATOM 1169 O O . MET B 1 1 ? -19.938 -4.383 -6.82 1 75.75 1 MET B O 1
ATOM 1173 N N . ASP B 1 2 ? -21.578 -5.832 -7.414 1 88.19 2 ASP B N 1
ATOM 1174 C CA . ASP B 1 2 ? -21.812 -6.168 -6.016 1 88.19 2 ASP B CA 1
ATOM 1175 C C . ASP B 1 2 ? -20.953 -7.352 -5.578 1 88.19 2 ASP B C 1
ATOM 1177 O O . ASP B 1 2 ? -20.984 -8.414 -6.207 1 88.19 2 ASP B O 1
ATOM 1181 N N . VAL B 1 3 ? -20.078 -7.227 -4.656 1 96 3 VAL B N 1
ATOM 1182 C CA . VAL B 1 3 ? -19.219 -8.266 -4.086 1 96 3 VAL B CA 1
ATOM 1183 C C . VAL B 1 3 ? -19.984 -9.031 -3.01 1 96 3 VAL B C 1
ATOM 1185 O O . VAL B 1 3 ? -20.453 -8.445 -2.031 1 96 3 VAL B O 1
ATOM 1188 N N . ASP B 1 4 ? -20.203 -10.32 -3.191 1 96.56 4 ASP B N 1
ATOM 1189 C CA . ASP B 1 4 ? -20.953 -11.102 -2.215 1 96.56 4 ASP B CA 1
ATOM 1190 C C . ASP B 1 4 ? -20.016 -11.812 -1.245 1 96.56 4 ASP B C 1
ATOM 1192 O O . ASP B 1 4 ? -18.812 -11.57 -1.242 1 96.56 4 ASP B O 1
ATOM 1196 N N . ASP B 1 5 ? -20.562 -12.68 -0.405 1 96.44 5 ASP B N 1
ATOM 1197 C CA . ASP B 1 5 ? -19.797 -13.305 0.672 1 96.44 5 ASP B CA 1
ATOM 1198 C C . ASP B 1 5 ? -18.719 -14.227 0.116 1 96.44 5 ASP B C 1
ATOM 1200 O O . ASP B 1 5 ? -17.609 -14.281 0.655 1 96.44 5 ASP B O 1
ATOM 1204 N N . THR B 1 6 ? -19.047 -14.906 -0.899 1 97.19 6 THR B N 1
ATOM 1205 C CA . THR B 1 6 ? -18.062 -15.781 -1.523 1 97.19 6 THR B CA 1
ATOM 1206 C C . THR B 1 6 ? -16.906 -14.977 -2.088 1 97.19 6 THR B C 1
ATOM 1208 O O . THR B 1 6 ? -15.734 -15.336 -1.9 1 97.19 6 THR B O 1
ATOM 1211 N N . ASP B 1 7 ? -17.281 -13.898 -2.826 1 98.12 7 ASP B N 1
ATOM 1212 C CA . ASP B 1 7 ? -16.234 -13.008 -3.342 1 98.12 7 ASP B CA 1
ATOM 1213 C C . ASP B 1 7 ? -15.32 -12.539 -2.221 1 98.12 7 ASP B C 1
ATOM 1215 O O . ASP B 1 7 ? -14.094 -12.516 -2.383 1 98.12 7 ASP B O 1
ATOM 1219 N N . ARG B 1 8 ? -15.875 -12.195 -1.1 1 98.06 8 ARG B N 1
ATOM 1220 C CA . ARG B 1 8 ? -15.094 -11.688 0.027 1 98.06 8 ARG B CA 1
ATOM 1221 C C . ARG B 1 8 ? -14.148 -12.758 0.569 1 98.06 8 ARG B C 1
ATOM 1223 O O . ARG B 1 8 ? -13.023 -12.461 0.954 1 98.06 8 ARG B O 1
ATOM 1230 N N . GLU B 1 9 ? -14.609 -13.914 0.647 1 98.31 9 GLU B N 1
ATOM 1231 C CA . GLU B 1 9 ? -13.75 -15.016 1.089 1 98.31 9 GLU B CA 1
ATOM 1232 C C . GLU B 1 9 ? -12.562 -15.195 0.155 1 98.31 9 GLU B C 1
ATOM 1234 O O . GLU B 1 9 ? -11.43 -15.391 0.611 1 98.31 9 GLU B O 1
ATOM 1239 N N . ILE B 1 10 ? -12.852 -15.133 -1.092 1 98.69 10 ILE B N 1
ATOM 1240 C CA . ILE B 1 10 ? -11.805 -15.266 -2.1 1 98.69 10 ILE B CA 1
ATOM 1241 C C . ILE B 1 10 ? -10.812 -14.117 -1.96 1 98.69 10 ILE B C 1
ATOM 1243 O O . ILE B 1 10 ? -9.594 -14.336 -1.964 1 98.69 10 ILE B O 1
ATOM 1247 N N . LEU B 1 11 ? -11.336 -12.961 -1.829 1 98.69 11 LEU B N 1
ATOM 1248 C CA . LEU B 1 11 ? -10.492 -11.773 -1.707 1 98.69 11 LEU B CA 1
ATOM 1249 C C . LEU B 1 11 ? -9.625 -11.852 -0.454 1 98.69 11 LEU B C 1
ATOM 1251 O O . LEU B 1 11 ? -8.461 -11.453 -0.476 1 98.69 11 LEU B O 1
ATOM 1255 N N . ARG B 1 12 ? -10.188 -12.32 0.641 1 98.31 12 ARG B N 1
ATOM 1256 C CA . ARG B 1 12 ? -9.414 -12.492 1.866 1 98.31 12 ARG B CA 1
ATOM 1257 C C . ARG B 1 12 ? -8.234 -13.438 1.643 1 98.31 12 ARG B C 1
ATOM 1259 O O . ARG B 1 12 ? -7.109 -13.141 2.053 1 98.31 12 ARG B O 1
ATOM 1266 N N . ALA B 1 13 ? -8.508 -14.508 1.013 1 98.56 13 ALA B N 1
ATOM 1267 C CA . ALA B 1 13 ? -7.469 -15.5 0.749 1 98.56 13 ALA B CA 1
ATOM 1268 C C . ALA B 1 13 ? -6.367 -14.906 -0.13 1 98.56 13 ALA B C 1
ATOM 1270 O O . ALA B 1 13 ? -5.18 -15.086 0.152 1 98.56 13 ALA B O 1
ATOM 1271 N N . LEU B 1 14 ? -6.734 -14.164 -1.164 1 98.69 14 LEU B N 1
ATOM 1272 C CA . LEU B 1 14 ? -5.777 -13.625 -2.123 1 98.69 14 LEU B CA 1
ATOM 1273 C C . LEU B 1 14 ? -5.004 -12.453 -1.52 1 98.69 14 LEU B C 1
ATOM 1275 O O . LEU B 1 14 ? -3.838 -12.234 -1.854 1 98.69 14 LEU B O 1
ATOM 1279 N N . GLN B 1 15 ? -5.664 -11.695 -0.646 1 98.5 15 GLN B N 1
ATOM 1280 C CA . GLN B 1 15 ? -4.949 -10.641 0.069 1 98.5 15 GLN B CA 1
ATOM 1281 C C . GLN B 1 15 ? -3.881 -11.227 0.986 1 98.5 15 GLN B C 1
ATOM 1283 O O . GLN B 1 15 ? -2.785 -10.68 1.104 1 98.5 15 GLN B O 1
ATOM 1288 N N . ALA B 1 16 ? -4.227 -12.328 1.57 1 97.75 16 ALA B N 1
ATOM 1289 C CA . ALA B 1 16 ? -3.311 -12.977 2.502 1 97.75 16 ALA B CA 1
ATOM 1290 C C . ALA B 1 16 ? -2.131 -13.602 1.763 1 97.75 16 ALA B C 1
ATOM 1292 O O . ALA B 1 16 ? -0.993 -13.547 2.234 1 97.75 16 ALA B O 1
ATOM 1293 N N . ASP B 1 17 ? -2.434 -14.172 0.652 1 98.31 17 ASP B N 1
ATOM 1294 C CA . ASP B 1 17 ? -1.425 -14.789 -0.203 1 98.31 17 ASP B CA 1
ATOM 1295 C C . ASP B 1 17 ? -1.859 -14.773 -1.666 1 98.31 17 ASP B C 1
ATOM 1297 O O . ASP B 1 17 ? -2.605 -15.648 -2.107 1 98.31 17 ASP B O 1
ATOM 1301 N N . ALA B 1 18 ? -1.271 -13.906 -2.381 1 98.31 18 ALA B N 1
ATOM 1302 C CA . ALA B 1 18 ? -1.633 -13.734 -3.785 1 98.31 18 ALA B CA 1
ATOM 1303 C C . ALA B 1 18 ? -1.211 -14.945 -4.613 1 98.31 18 ALA B C 1
ATOM 1305 O O . ALA B 1 18 ? -1.703 -15.148 -5.727 1 98.31 18 ALA B O 1
ATOM 1306 N N . ARG B 1 19 ? -0.312 -15.703 -4.152 1 97.81 19 ARG B N 1
ATOM 1307 C CA . ARG B 1 19 ? 0.214 -16.828 -4.914 1 97.81 19 ARG B CA 1
ATOM 1308 C C . ARG B 1 19 ? -0.562 -18.109 -4.609 1 97.81 19 ARG B C 1
ATOM 1310 O O . ARG B 1 19 ? -0.335 -19.141 -5.234 1 97.81 19 ARG B O 1
ATOM 1317 N N . LYS B 1 20 ? -1.45 -18.078 -3.656 1 97.56 20 LYS B N 1
ATOM 1318 C CA . LYS B 1 20 ? -2.232 -19.266 -3.322 1 97.56 20 LYS B CA 1
ATOM 1319 C C . LYS B 1 20 ? -2.965 -19.812 -4.547 1 97.56 20 LYS B C 1
ATOM 1321 O O . LYS B 1 20 ? -3.65 -19.062 -5.246 1 97.56 20 LYS B O 1
ATOM 1326 N N . PRO B 1 21 ? -2.768 -21.078 -4.812 1 97.81 21 PRO B N 1
ATOM 1327 C CA . PRO B 1 21 ? -3.484 -21.656 -5.949 1 97.81 21 PRO B CA 1
ATOM 1328 C C . PRO B 1 21 ? -5 -21.562 -5.797 1 97.81 21 PRO B C 1
ATOM 1330 O O . PRO B 1 21 ? -5.527 -21.734 -4.691 1 97.81 21 PRO B O 1
ATOM 1333 N N . PHE B 1 22 ? -5.66 -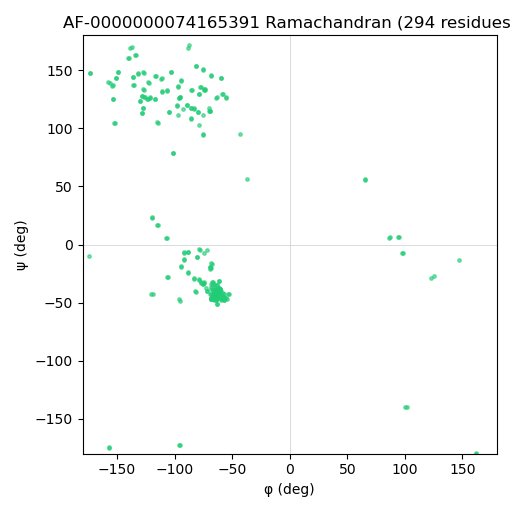21.328 -6.918 1 97.81 22 PHE B N 1
ATOM 1334 C CA . PHE B 1 22 ? -7.113 -21.234 -6.883 1 97.81 22 PHE B CA 1
ATOM 1335 C C . PHE B 1 22 ? -7.738 -22.531 -6.406 1 97.81 22 PHE B C 1
ATOM 1337 O O . PHE B 1 22 ? -8.773 -22.531 -5.742 1 97.81 22 PHE B O 1
ATOM 1344 N N . SER B 1 23 ? -7.102 -23.641 -6.699 1 98.12 23 SER B N 1
ATOM 1345 C CA . SER B 1 23 ? -7.602 -24.938 -6.254 1 98.12 23 SER B CA 1
ATOM 1346 C C . SER B 1 23 ? -7.582 -25.047 -4.734 1 98.12 23 SER B C 1
ATOM 1348 O O . SER B 1 23 ? -8.477 -25.656 -4.137 1 98.12 23 SER B O 1
ATOM 1350 N N . GLU B 1 24 ? -6.598 -24.531 -4.117 1 98.44 24 GLU B N 1
ATOM 1351 C CA . GLU B 1 24 ? -6.52 -24.531 -2.662 1 98.44 24 GLU B CA 1
ATOM 1352 C C . GLU B 1 24 ? -7.57 -23.609 -2.055 1 98.44 24 GLU B C 1
ATOM 1354 O O . GLU B 1 24 ? -8.219 -23.953 -1.066 1 98.44 24 GLU B O 1
ATOM 1359 N N . ILE B 1 25 ? -7.75 -22.438 -2.646 1 98.56 25 ILE B N 1
ATOM 1360 C CA . ILE B 1 25 ? -8.789 -21.516 -2.199 1 98.56 25 ILE B CA 1
ATOM 1361 C C . ILE B 1 25 ? -10.156 -22.188 -2.299 1 98.56 25 ILE B C 1
ATOM 1363 O O . ILE B 1 25 ? -10.961 -22.125 -1.366 1 98.56 25 ILE B O 1
ATOM 1367 N N . ALA B 1 26 ? -10.352 -22.859 -3.422 1 98.56 26 ALA B N 1
ATOM 1368 C CA . ALA B 1 26 ? -11.602 -23.562 -3.664 1 98.56 26 ALA B CA 1
ATOM 1369 C C . ALA B 1 26 ? -11.891 -24.578 -2.555 1 98.56 26 ALA B C 1
ATOM 1371 O O . ALA B 1 26 ? -13 -24.625 -2.029 1 98.56 26 ALA B O 1
ATOM 1372 N N . ARG B 1 27 ? -10.891 -25.312 -2.191 1 98.31 27 ARG B N 1
ATOM 1373 C CA . ARG B 1 27 ? -11.031 -26.312 -1.133 1 98.31 27 ARG B CA 1
ATOM 1374 C C . ARG B 1 27 ? -11.352 -25.641 0.202 1 98.31 27 ARG B C 1
ATOM 1376 O O . ARG B 1 27 ? -12.234 -26.109 0.933 1 98.31 27 ARG B O 1
ATOM 1383 N N . GLU B 1 28 ? -10.766 -24.594 0.528 1 97.69 28 GLU B N 1
ATOM 1384 C CA . GLU B 1 28 ? -10.914 -23.891 1.804 1 97.69 28 GLU B CA 1
ATOM 1385 C C . GLU B 1 28 ? -12.328 -23.328 1.96 1 97.69 28 GLU B C 1
ATOM 1387 O O . GLU B 1 28 ? -12.859 -23.281 3.07 1 97.69 28 GLU B O 1
ATOM 1392 N N . ILE B 1 29 ? -12.883 -22.922 0.848 1 97.25 29 ILE B N 1
ATOM 1393 C CA . ILE B 1 29 ? -14.172 -22.25 0.977 1 97.25 29 ILE B CA 1
ATOM 1394 C C . ILE B 1 29 ? -15.281 -23.172 0.468 1 97.25 29 ILE B C 1
ATOM 1396 O O . ILE B 1 29 ? -16.406 -22.719 0.237 1 97.25 29 ILE B O 1
ATOM 1400 N N . ASP B 1 30 ? -14.945 -24.375 0.139 1 97.25 30 ASP B N 1
ATOM 1401 C CA . ASP B 1 30 ? -15.883 -25.438 -0.243 1 97.25 30 ASP B CA 1
ATOM 1402 C C . ASP B 1 30 ? -16.594 -25.094 -1.548 1 97.25 30 ASP B C 1
ATOM 1404 O O . ASP B 1 30 ? -17.828 -25.094 -1.609 1 97.25 30 ASP B O 1
ATOM 1408 N N . MET B 1 31 ? -15.828 -24.828 -2.57 1 97.5 31 MET B N 1
ATOM 1409 C CA . MET B 1 31 ? -16.297 -24.562 -3.93 1 97.5 31 MET B CA 1
ATOM 1410 C C . MET B 1 31 ? -15.43 -25.297 -4.953 1 97.5 31 MET B C 1
ATOM 1412 O O . MET B 1 31 ? -14.398 -25.875 -4.605 1 97.5 31 MET B O 1
ATOM 1416 N N . SER B 1 32 ? -15.922 -25.266 -6.176 1 97.75 32 SER B N 1
ATOM 1417 C CA . SER B 1 32 ? -15.117 -25.844 -7.238 1 97.75 32 SER B CA 1
ATOM 1418 C C . SER B 1 32 ? -14.039 -24.875 -7.715 1 97.75 32 SER B C 1
ATOM 1420 O O . SER B 1 32 ? -14.219 -23.656 -7.637 1 97.75 32 SER B O 1
ATOM 1422 N N . SER B 1 33 ? -12.969 -25.422 -8.234 1 97.69 33 SER B N 1
ATOM 1423 C CA . SER B 1 33 ? -11.914 -24.594 -8.805 1 97.69 33 SER B CA 1
ATOM 1424 C C . SER B 1 33 ? -12.438 -23.766 -9.969 1 97.69 33 SER B C 1
ATOM 1426 O O . SER B 1 33 ? -12.016 -22.625 -10.156 1 97.69 33 SER B O 1
ATOM 1428 N N . ALA B 1 34 ? -13.281 -24.328 -10.742 1 97.94 34 ALA B N 1
ATOM 1429 C CA . ALA B 1 34 ? -13.867 -23.609 -11.875 1 97.94 34 ALA B CA 1
ATOM 1430 C C . ALA B 1 34 ? -14.641 -22.375 -11.414 1 97.94 34 ALA B C 1
ATOM 1432 O O . ALA B 1 34 ? -14.531 -21.297 -12.008 1 97.94 34 ALA B O 1
ATOM 1433 N N . THR B 1 35 ? -15.398 -22.547 -10.375 1 97.62 35 THR B N 1
ATOM 1434 C CA . THR B 1 35 ? -16.188 -21.453 -9.82 1 97.62 35 THR B CA 1
ATOM 1435 C C . THR B 1 35 ? -15.273 -20.344 -9.297 1 97.62 35 THR B C 1
ATOM 1437 O O . THR B 1 35 ? -15.508 -19.172 -9.57 1 97.62 35 THR B O 1
ATOM 1440 N N . VAL B 1 36 ? -14.258 -20.734 -8.547 1 98.38 36 VAL B N 1
ATOM 1441 C CA . VAL B 1 36 ? -13.312 -19.75 -8.008 1 98.38 36 VAL B CA 1
ATOM 1442 C C . VAL B 1 36 ? -12.617 -19.016 -9.148 1 98.38 36 VAL B C 1
ATOM 1444 O O . VAL B 1 36 ? -12.469 -17.797 -9.117 1 98.38 36 VAL B O 1
ATOM 1447 N N . HIS B 1 37 ? -12.195 -19.75 -10.148 1 98.19 37 HIS B N 1
ATOM 1448 C CA . HIS B 1 37 ? -11.562 -19.141 -11.312 1 98.19 37 HIS B CA 1
ATOM 1449 C C . HIS B 1 37 ? -12.477 -18.109 -11.961 1 98.19 37 HIS B C 1
ATOM 1451 O O . HIS B 1 37 ? -12.047 -17 -12.266 1 98.19 37 HIS B O 1
ATOM 1457 N N . ASP B 1 38 ? -13.695 -18.484 -12.164 1 98.19 38 ASP B N 1
ATOM 1458 C CA . ASP B 1 38 ? -14.672 -17.609 -12.781 1 98.19 38 ASP B CA 1
ATOM 1459 C C . ASP B 1 38 ? -14.883 -16.344 -11.953 1 98.19 38 ASP B C 1
ATOM 1461 O O . ASP B 1 38 ? -14.9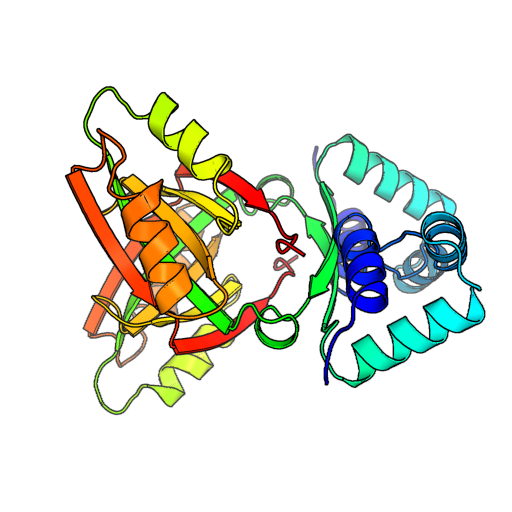45 -15.234 -12.492 1 98.19 38 ASP B O 1
ATOM 1465 N N . ARG B 1 39 ? -15.008 -16.578 -10.68 1 98.19 39 ARG B N 1
ATOM 1466 C CA . ARG B 1 39 ? -15.227 -15.453 -9.781 1 98.19 39 ARG B CA 1
ATOM 1467 C C . ARG B 1 39 ? -14.023 -14.508 -9.789 1 98.19 39 ARG B C 1
ATOM 1469 O O . ARG B 1 39 ? -14.188 -13.289 -9.852 1 98.19 39 ARG B O 1
ATOM 1476 N N . VAL B 1 40 ? -12.852 -15.039 -9.727 1 98.56 40 VAL B N 1
ATOM 1477 C CA . VAL B 1 40 ? -11.641 -14.227 -9.734 1 98.56 40 VAL B CA 1
ATOM 1478 C C . VAL B 1 40 ? -11.555 -13.43 -11.031 1 98.56 40 VAL B C 1
ATOM 1480 O O . VAL B 1 40 ? -11.273 -12.234 -11.016 1 98.56 40 VAL B O 1
ATOM 1483 N N . SER B 1 41 ? -11.844 -14.117 -12.109 1 98.31 41 SER B N 1
ATOM 1484 C CA . SER B 1 41 ? -11.836 -13.453 -13.406 1 98.31 41 SER B CA 1
ATOM 1485 C C . SER B 1 41 ? -12.805 -12.273 -13.438 1 98.31 41 SER B C 1
ATOM 1487 O O . SER B 1 41 ? -12.461 -11.195 -13.93 1 98.31 41 SER B O 1
ATOM 1489 N N . ARG B 1 42 ? -13.922 -12.461 -12.961 1 98.06 42 ARG B N 1
ATOM 1490 C CA . ARG B 1 42 ? -14.93 -11.406 -12.914 1 98.06 42 ARG B CA 1
ATOM 1491 C C . ARG B 1 42 ? -14.477 -10.25 -12.039 1 98.06 42 ARG B C 1
ATOM 1493 O O . ARG B 1 42 ? -14.68 -9.086 -12.391 1 98.06 42 ARG B O 1
ATOM 1500 N N . LEU B 1 43 ? -13.898 -10.609 -10.883 1 98.56 43 LEU B N 1
ATOM 1501 C CA . LEU B 1 43 ? -13.398 -9.594 -9.953 1 98.56 43 LEU B CA 1
ATOM 1502 C C . LEU B 1 43 ? -12.297 -8.766 -10.602 1 98.56 43 LEU B C 1
ATOM 1504 O O . LEU B 1 43 ? -12.219 -7.555 -10.398 1 98.56 43 LEU B O 1
ATOM 1508 N N . GLU B 1 44 ? -11.445 -9.391 -11.367 1 98.44 44 GLU B N 1
ATOM 1509 C CA . GLU B 1 44 ? -10.383 -8.703 -12.086 1 98.44 44 GLU B CA 1
ATOM 1510 C C . GLU B 1 44 ? -10.945 -7.809 -13.188 1 98.44 44 GLU B C 1
ATOM 1512 O O . GLU B 1 44 ? -10.562 -6.645 -13.305 1 98.44 44 GLU B O 1
ATOM 1517 N N . GLU B 1 45 ? -11.859 -8.32 -13.953 1 98 45 GLU B N 1
ATOM 1518 C CA . GLU B 1 45 ? -12.453 -7.586 -15.062 1 98 45 GLU B CA 1
ATOM 1519 C C . GLU B 1 45 ? -13.219 -6.359 -14.57 1 98 45 GLU B C 1
ATOM 1521 O O . GLU B 1 45 ? -13.219 -5.316 -15.219 1 98 45 GLU B O 1
ATOM 1526 N N . ALA B 1 46 ? -13.812 -6.531 -13.422 1 97.94 46 ALA B N 1
ATOM 1527 C CA . ALA B 1 46 ? -14.617 -5.449 -12.852 1 97.94 46 ALA B CA 1
ATOM 1528 C C . ALA B 1 46 ? -13.727 -4.41 -12.172 1 97.94 46 ALA B C 1
ATOM 1530 O O . ALA B 1 46 ? -14.211 -3.371 -11.719 1 97.94 46 ALA B O 1
ATOM 1531 N N . GLY B 1 47 ? -12.461 -4.719 -11.992 1 97.62 47 GLY B N 1
ATOM 1532 C CA . GLY B 1 47 ? -11.523 -3.785 -11.383 1 97.62 47 GLY B CA 1
ATOM 1533 C C . GLY B 1 47 ? -11.508 -3.867 -9.867 1 97.62 47 GLY B C 1
ATOM 1534 O O . GLY B 1 47 ? -10.93 -3.006 -9.203 1 97.62 47 GLY B O 1
ATOM 1535 N N . VAL B 1 48 ? -12.227 -4.844 -9.281 1 98.44 48 VAL B N 1
ATOM 1536 C CA . VAL B 1 48 ? -12.164 -5.062 -7.844 1 98.44 48 VAL B CA 1
ATOM 1537 C C . VAL B 1 48 ? -10.75 -5.473 -7.441 1 98.44 48 VAL B C 1
ATOM 1539 O O . VAL B 1 48 ? -10.203 -4.957 -6.465 1 98.44 48 VAL B O 1
ATOM 1542 N N . ILE B 1 49 ? -10.258 -6.465 -8.141 1 98.44 49 ILE B N 1
ATOM 1543 C CA . ILE B 1 49 ? -8.844 -6.801 -8.023 1 98.44 49 ILE B CA 1
ATOM 1544 C C . ILE B 1 49 ? -8.039 -6 -9.047 1 98.44 49 ILE B C 1
ATOM 1546 O O . ILE B 1 49 ? -8.227 -6.156 -10.258 1 98.44 49 ILE B O 1
ATOM 1550 N N . ARG B 1 50 ? -7.156 -5.223 -8.625 1 97.69 50 ARG B N 1
ATOM 1551 C CA . ARG B 1 50 ? -6.402 -4.332 -9.5 1 97.69 50 ARG B CA 1
ATOM 1552 C C . ARG B 1 50 ? -5.086 -4.965 -9.93 1 97.69 50 ARG B C 1
ATOM 1554 O O . ARG B 1 50 ? -4.449 -4.512 -10.883 1 97.69 50 ARG B O 1
ATOM 1561 N N . GLY B 1 51 ? -4.664 -6.004 -9.148 1 98.06 51 GLY B N 1
ATOM 1562 C CA . GLY B 1 51 ? -3.422 -6.699 -9.438 1 98.06 51 GLY B CA 1
ATOM 1563 C C . GLY B 1 51 ? -2.898 -7.504 -8.258 1 98.06 51 GLY B C 1
ATOM 1564 O O . GLY B 1 51 ? -3.531 -7.547 -7.199 1 98.06 51 GLY B O 1
ATOM 1565 N N . TYR B 1 52 ? -1.809 -8.133 -8.438 1 98.56 52 TYR B N 1
ATOM 1566 C CA . TYR B 1 52 ? -1.094 -8.938 -7.457 1 98.56 52 TYR B CA 1
ATOM 1567 C C . TYR B 1 52 ? 0.357 -8.484 -7.332 1 98.56 52 TYR B C 1
ATOM 1569 O O . TYR B 1 52 ? 1.085 -8.43 -8.328 1 98.56 52 TYR B O 1
ATOM 1577 N N . HIS B 1 53 ? 0.749 -8.211 -6.117 1 98.5 53 HIS B N 1
ATOM 1578 C CA . HIS B 1 53 ? 2.066 -7.602 -5.973 1 98.5 53 HIS B CA 1
ATOM 1579 C C . HIS B 1 53 ? 2.846 -8.234 -4.828 1 98.5 53 HIS B C 1
ATOM 1581 O O . HIS B 1 53 ? 2.266 -8.594 -3.799 1 98.5 53 HIS B O 1
ATOM 1587 N N . ALA B 1 54 ? 4.152 -8.367 -4.996 1 98.5 54 ALA B N 1
ATOM 1588 C CA . ALA B 1 54 ? 5.031 -8.664 -3.867 1 98.5 54 ALA B CA 1
ATOM 1589 C C . ALA B 1 54 ? 5.215 -7.438 -2.977 1 98.5 54 ALA B C 1
ATOM 1591 O O . ALA B 1 54 ? 5.355 -6.316 -3.475 1 98.5 54 ALA B O 1
ATOM 1592 N N . ASP B 1 55 ? 5.098 -7.668 -1.746 1 98 55 ASP B N 1
ATOM 1593 C CA . ASP B 1 55 ? 5.41 -6.645 -0.752 1 98 55 ASP B CA 1
ATOM 1594 C C . ASP B 1 55 ? 6.902 -6.648 -0.414 1 98 55 ASP B C 1
ATOM 1596 O O . ASP B 1 55 ? 7.387 -7.559 0.26 1 98 55 ASP B O 1
ATOM 1600 N N . VAL B 1 56 ? 7.594 -5.605 -0.883 1 97.94 56 VAL B N 1
ATOM 1601 C CA . VAL B 1 56 ? 9.039 -5.516 -0.718 1 97.94 56 VAL B CA 1
ATOM 1602 C C . VAL B 1 56 ? 9.375 -4.473 0.345 1 97.94 56 VAL B C 1
ATOM 1604 O O . VAL B 1 56 ? 8.828 -3.367 0.334 1 97.94 56 VAL B O 1
ATOM 1607 N N . ASP B 1 57 ? 10.234 -4.836 1.247 1 96.69 57 ASP B N 1
ATOM 1608 C CA . ASP B 1 57 ? 10.695 -3.895 2.264 1 96.69 57 ASP B CA 1
ATOM 1609 C C . ASP B 1 57 ? 11.57 -2.805 1.646 1 96.69 57 ASP B C 1
ATOM 1611 O O . ASP B 1 57 ? 12.664 -3.084 1.16 1 96.69 57 ASP B O 1
ATOM 1615 N N . PRO B 1 58 ? 11.086 -1.574 1.702 1 96.75 58 PRO B N 1
ATOM 1616 C CA . PRO B 1 58 ? 11.875 -0.515 1.07 1 96.75 58 PRO B CA 1
ATOM 1617 C C . PRO B 1 58 ? 13.289 -0.42 1.632 1 96.75 58 PRO B C 1
ATOM 1619 O O . PRO B 1 58 ? 14.25 -0.248 0.875 1 96.75 58 PRO B O 1
ATOM 1622 N N . LYS B 1 59 ? 13.445 -0.521 2.902 1 95.69 59 LYS B N 1
ATOM 1623 C CA . LYS B 1 59 ? 14.75 -0.395 3.535 1 95.69 59 LYS B CA 1
ATOM 1624 C C . LYS B 1 59 ? 15.719 -1.464 3.025 1 95.69 59 LYS B C 1
ATOM 1626 O O . LYS B 1 59 ? 16.891 -1.185 2.793 1 95.69 59 LYS B O 1
ATOM 1631 N N . ALA B 1 60 ? 15.219 -2.621 2.828 1 96.5 60 ALA B N 1
ATOM 1632 C CA . ALA B 1 60 ? 16.031 -3.754 2.41 1 96.5 60 ALA B CA 1
ATOM 1633 C C . ALA B 1 60 ? 16.562 -3.561 0.989 1 96.5 60 ALA B C 1
ATOM 1635 O O . ALA B 1 60 ? 17.5 -4.238 0.566 1 96.5 60 ALA B O 1
ATOM 1636 N N . VAL B 1 61 ? 15.961 -2.637 0.256 1 97.06 61 VAL B N 1
ATOM 1637 C CA . VAL B 1 61 ? 16.391 -2.453 -1.126 1 97.06 61 VAL B CA 1
ATOM 1638 C C . VAL B 1 61 ? 17.016 -1.065 -1.293 1 97.06 61 VAL B C 1
ATOM 1640 O O . VAL B 1 61 ? 17.078 -0.537 -2.406 1 97.06 61 VAL B O 1
ATOM 1643 N N . GLY B 1 62 ? 17.359 -0.463 -0.24 1 96.25 62 GLY B N 1
ATOM 1644 C CA . GLY B 1 62 ? 18.141 0.757 -0.281 1 96.25 62 GLY B CA 1
ATOM 1645 C C . GLY B 1 62 ? 17.297 2.016 -0.237 1 96.25 62 GLY B C 1
ATOM 1646 O O . GLY B 1 62 ? 17.797 3.115 -0.487 1 96.25 62 GLY B O 1
ATOM 1647 N N . LEU B 1 63 ? 16.031 1.85 -0.043 1 96.81 63 LEU B N 1
ATOM 1648 C CA . LEU B 1 63 ? 15.125 2.98 0.128 1 96.81 63 LEU B CA 1
ATOM 1649 C C . LEU B 1 63 ? 14.781 3.186 1.601 1 96.81 63 LEU B C 1
ATOM 1651 O O . LEU B 1 63 ? 13.656 2.906 2.025 1 96.81 63 LEU B O 1
ATOM 1655 N N . GLY B 1 64 ? 15.703 3.781 2.271 1 96.75 64 GLY B N 1
ATOM 1656 C CA . GLY B 1 64 ? 15.703 3.766 3.725 1 96.75 64 GLY B CA 1
ATOM 1657 C C . GLY B 1 64 ? 14.906 4.906 4.332 1 96.75 64 GLY B C 1
ATOM 1658 O O . GLY B 1 64 ? 14.734 4.965 5.551 1 96.75 64 GLY B O 1
ATOM 1659 N N . THR B 1 65 ? 14.438 5.816 3.502 1 97.5 65 THR B N 1
ATOM 1660 C CA . THR B 1 65 ? 13.734 6.98 4.02 1 97.5 65 THR B CA 1
ATOM 1661 C C . THR B 1 65 ? 12.344 7.094 3.398 1 97.5 65 THR B C 1
ATOM 1663 O O . THR B 1 65 ? 12.195 7.016 2.178 1 97.5 65 THR B O 1
ATOM 1666 N N . THR B 1 66 ? 11.383 7.156 4.203 1 97.56 66 THR B N 1
ATOM 1667 C CA . THR B 1 66 ? 10.008 7.422 3.791 1 97.56 66 THR B CA 1
ATOM 1668 C C . THR B 1 66 ? 9.508 8.734 4.391 1 97.56 66 THR B C 1
ATOM 1670 O O . THR B 1 66 ? 9.883 9.094 5.508 1 97.56 66 THR B O 1
ATOM 1673 N N . ALA B 1 67 ? 8.703 9.43 3.658 1 97.19 67 ALA B N 1
ATOM 1674 C CA . ALA B 1 67 ? 8.156 10.688 4.168 1 97.19 67 ALA B CA 1
ATOM 1675 C C . ALA B 1 67 ? 6.77 10.953 3.596 1 97.19 67 ALA B C 1
ATOM 1677 O O . ALA B 1 67 ? 6.453 10.523 2.484 1 97.19 67 ALA B O 1
ATOM 1678 N N . PHE B 1 68 ? 6 11.594 4.379 1 96.75 68 PHE B N 1
ATOM 1679 C CA . PHE B 1 68 ? 4.801 12.266 3.891 1 96.75 68 PHE B CA 1
ATOM 1680 C C . PHE B 1 68 ? 5.082 13.734 3.596 1 96.75 68 PHE B C 1
ATOM 1682 O O . PHE B 1 68 ? 5.793 14.398 4.355 1 96.75 68 PHE B O 1
ATOM 1689 N N . VAL B 1 69 ? 4.492 14.227 2.533 1 94.25 69 VAL B N 1
ATOM 1690 C CA . VAL B 1 69 ? 4.629 15.641 2.215 1 94.25 69 VAL B CA 1
ATOM 1691 C C . VAL B 1 69 ? 3.248 16.266 2.014 1 94.25 69 VAL B C 1
ATOM 1693 O O . VAL B 1 69 ? 2.479 15.812 1.161 1 94.25 69 VAL B O 1
ATOM 1696 N N . GLY B 1 70 ? 2.922 17.203 2.85 1 92.94 70 GLY B N 1
ATOM 1697 C CA . GLY B 1 70 ? 1.751 18.047 2.627 1 92.94 70 GLY B CA 1
ATOM 1698 C C . GLY B 1 70 ? 2.029 19.234 1.73 1 92.94 70 GLY B C 1
ATOM 1699 O O . GLY B 1 70 ? 3.023 19.938 1.915 1 92.94 70 GLY B O 1
ATOM 1700 N N . LEU B 1 71 ? 1.116 19.438 0.745 1 91.12 71 LEU B N 1
ATOM 1701 C CA . LEU B 1 71 ? 1.291 20.547 -0.197 1 91.12 71 LEU B CA 1
ATOM 1702 C C . LEU B 1 71 ? 0.039 21.406 -0.257 1 91.12 71 LEU B C 1
ATOM 1704 O O . LEU B 1 71 ? -1.081 20.891 -0.256 1 91.12 71 LEU B O 1
ATOM 1708 N N . ARG B 1 72 ? 0.278 22.656 -0.198 1 89 72 ARG B N 1
ATOM 1709 C CA . ARG B 1 72 ? -0.746 23.625 -0.585 1 89 72 ARG B CA 1
ATOM 1710 C C . ARG B 1 72 ? -0.526 24.109 -2.014 1 89 72 ARG B C 1
ATOM 1712 O O . ARG B 1 72 ? 0.556 24.594 -2.35 1 89 72 ARG B O 1
ATOM 1719 N N . VAL B 1 73 ? -1.484 23.875 -2.84 1 83.75 73 VAL B N 1
ATOM 1720 C CA . VAL B 1 73 ? -1.34 24.188 -4.258 1 83.75 73 VAL B CA 1
ATOM 1721 C C . VAL B 1 73 ? -1.979 25.547 -4.555 1 83.75 73 VAL B C 1
ATOM 1723 O O . VAL B 1 73 ? -3.035 25.875 -4.012 1 83.75 73 VAL B O 1
ATOM 1726 N N . GLU B 1 74 ? -1.253 26.266 -5.32 1 78.88 74 GLU B N 1
ATOM 1727 C CA . GLU B 1 74 ? -1.806 27.547 -5.746 1 78.88 74 GLU B CA 1
ATOM 1728 C C . GLU B 1 74 ? -2.992 27.359 -6.684 1 78.88 74 GLU B C 1
ATOM 1730 O O . GLU B 1 74 ? -3.012 26.406 -7.48 1 78.88 74 GLU B O 1
ATOM 1735 N N . GLN B 1 75 ? -3.885 28.234 -6.539 1 74.5 75 GLN B N 1
ATOM 1736 C CA . GLN B 1 75 ? -5.105 28.188 -7.336 1 74.5 75 GLN B CA 1
ATOM 1737 C C . GLN B 1 75 ? -4.793 28.234 -8.828 1 74.5 75 GLN B C 1
ATOM 1739 O O . GLN B 1 75 ? -3.963 29.047 -9.266 1 74.5 75 GLN B O 1
ATOM 1744 N N . GLY B 1 76 ? -5.297 27.375 -9.664 1 71 76 GLY B N 1
ATOM 1745 C CA . GLY B 1 76 ? -5.227 27.406 -11.117 1 71 76 GLY B CA 1
ATOM 1746 C C . GLY B 1 76 ? -4.133 26.516 -11.68 1 71 76 GLY B C 1
ATOM 1747 O O . GLY B 1 76 ? -4.004 26.375 -12.898 1 71 76 GLY B O 1
ATOM 1748 N N . ARG B 1 77 ? -3.297 25.953 -10.906 1 72.5 77 ARG B N 1
ATOM 1749 C CA . ARG B 1 77 ? -2.189 25.156 -11.414 1 72.5 77 ARG B CA 1
ATOM 1750 C C . ARG B 1 77 ? -2.27 23.719 -10.914 1 72.5 77 ARG B C 1
ATOM 1752 O O . ARG B 1 77 ? -1.264 23 -10.891 1 72.5 77 ARG B O 1
ATOM 1759 N N . GLU B 1 78 ? -3.438 23.281 -10.539 1 76.56 78 GLU B N 1
ATOM 1760 C CA . GLU B 1 78 ? -3.605 22.016 -9.844 1 76.56 78 GLU B CA 1
ATOM 1761 C C . GLU B 1 78 ? -3.295 20.828 -10.766 1 76.56 78 GLU B C 1
ATOM 1763 O O . GLU B 1 78 ? -2.541 19.938 -10.398 1 76.56 78 GLU B O 1
ATOM 1768 N N . ASP B 1 79 ? -3.838 20.859 -11.961 1 77.62 79 ASP B N 1
ATOM 1769 C CA . ASP B 1 79 ? -3.699 19.734 -12.859 1 77.62 79 ASP B CA 1
ATOM 1770 C C . ASP B 1 79 ? -2.244 19.531 -13.281 1 77.62 79 ASP B C 1
ATOM 1772 O O . ASP B 1 79 ? -1.74 18.406 -13.281 1 77.62 79 ASP B O 1
ATOM 1776 N N . GLU B 1 80 ? -1.609 20.531 -13.664 1 77.12 80 GLU B N 1
ATOM 1777 C CA . GLU B 1 80 ? -0.21 20.453 -14.07 1 77.12 80 GLU B CA 1
ATOM 1778 C C . GLU B 1 80 ? 0.672 19.969 -12.922 1 77.12 80 GLU B C 1
ATOM 1780 O O . GLU B 1 80 ? 1.586 19.172 -13.133 1 77.12 80 GLU B O 1
ATOM 1785 N N . THR B 1 81 ? 0.369 20.391 -11.781 1 79.38 81 THR B N 1
ATOM 1786 C CA . THR B 1 81 ? 1.125 20.031 -10.594 1 79.38 81 THR B CA 1
ATOM 1787 C C . THR B 1 81 ? 0.971 18.531 -10.297 1 79.38 81 THR B C 1
ATOM 1789 O O . THR B 1 81 ? 1.959 17.844 -10.055 1 79.38 81 THR B O 1
ATOM 1792 N N . LEU B 1 82 ? -0.224 18.094 -10.43 1 83.38 82 LEU B N 1
ATOM 1793 C CA . LEU B 1 82 ? -0.508 16.703 -10.141 1 83.38 82 LEU B CA 1
ATOM 1794 C C . LEU B 1 82 ? 0.201 15.781 -11.133 1 83.38 82 LEU B C 1
ATOM 1796 O O . LEU B 1 82 ? 0.741 14.742 -10.758 1 83.38 82 LEU B O 1
ATOM 1800 N N . ASP B 1 83 ? 0.21 16.172 -12.375 1 84.62 83 ASP B N 1
ATOM 1801 C CA . ASP B 1 83 ? 0.88 15.398 -13.414 1 84.62 83 ASP B CA 1
ATOM 1802 C C . ASP B 1 83 ? 2.383 15.312 -13.148 1 84.62 83 ASP B C 1
ATOM 1804 O O . ASP B 1 83 ? 2.99 14.258 -13.336 1 84.62 83 ASP B O 1
ATOM 1808 N N . ARG B 1 84 ? 2.926 16.359 -12.742 1 84.19 84 ARG B N 1
ATOM 1809 C CA . ARG B 1 84 ? 4.355 16.406 -12.461 1 84.19 84 ARG B CA 1
ATOM 1810 C C . ARG B 1 84 ? 4.703 15.523 -11.266 1 84.19 84 ARG B C 1
ATOM 1812 O O . ARG B 1 84 ? 5.703 14.805 -11.289 1 84.19 84 ARG B O 1
ATOM 1819 N N . LEU B 1 85 ? 3.92 15.586 -10.242 1 88.12 85 LEU B N 1
ATOM 1820 C CA . LEU B 1 85 ? 4.168 14.805 -9.031 1 88.12 85 LEU B CA 1
ATOM 1821 C C . LEU B 1 85 ? 4.16 13.312 -9.336 1 88.12 85 LEU B C 1
ATOM 1823 O O . LEU B 1 85 ? 5.004 12.57 -8.836 1 88.12 85 LEU B O 1
ATOM 1827 N N . THR B 1 86 ? 3.229 12.93 -10.211 1 88.25 86 THR B N 1
ATOM 1828 C CA . THR B 1 86 ? 3.049 11.516 -10.531 1 88.25 86 THR B CA 1
ATOM 1829 C C . THR B 1 86 ? 4.242 10.984 -11.32 1 88.25 86 THR B C 1
ATOM 1831 O O . THR B 1 86 ? 4.488 9.773 -11.336 1 88.25 86 THR B O 1
ATOM 1834 N N . GLY B 1 87 ? 5.023 11.844 -11.922 1 87 87 GLY B N 1
ATOM 1835 C CA . GLY B 1 87 ? 6.156 11.445 -12.742 1 87 87 GLY B CA 1
ATOM 1836 C C . GLY B 1 87 ? 7.453 11.352 -11.961 1 87 87 GLY B C 1
ATOM 1837 O O . GLY B 1 87 ? 8.453 10.852 -12.477 1 87 87 GLY B O 1
ATOM 1838 N N . ILE B 1 88 ? 7.492 11.859 -10.781 1 88.5 88 ILE B N 1
ATOM 1839 C CA . ILE B 1 88 ? 8.703 11.859 -9.961 1 88.5 88 ILE B CA 1
ATOM 1840 C C . ILE B 1 88 ? 8.969 10.453 -9.43 1 88.5 88 ILE B C 1
ATOM 1842 O O . ILE B 1 88 ? 8.102 9.859 -8.781 1 88.5 88 ILE B O 1
ATOM 1846 N N . GLU B 1 89 ? 10.305 10.156 -9.633 1 86.44 89 GLU B N 1
ATOM 1847 C CA . GLU B 1 89 ? 10.703 8.836 -9.141 1 86.44 89 GLU B CA 1
ATOM 1848 C C . GLU B 1 89 ? 10.711 8.789 -7.617 1 86.44 89 GLU B C 1
ATOM 1850 O O . GLU B 1 89 ? 11.172 9.727 -6.965 1 86.44 89 GLU B O 1
ATOM 1855 N N . GLY B 1 90 ? 10.016 8.078 -6.945 1 91.44 90 GLY B N 1
ATOM 1856 C CA . GLY B 1 90 ? 9.945 7.934 -5.5 1 91.44 90 GLY B CA 1
ATOM 1857 C C . GLY B 1 90 ? 8.562 8.188 -4.941 1 91.44 90 GLY B C 1
ATOM 1858 O O . GLY B 1 90 ? 8.258 7.789 -3.818 1 91.44 90 GLY B O 1
ATOM 1859 N N . VAL B 1 91 ? 7.887 9.062 -5.738 1 94.44 91 VAL B N 1
ATOM 1860 C CA . VAL B 1 91 ? 6.512 9.289 -5.301 1 94.44 91 VAL B CA 1
ATOM 1861 C C . VAL B 1 91 ? 5.723 7.984 -5.391 1 94.44 91 VAL B C 1
ATOM 1863 O O . VAL B 1 91 ? 5.688 7.344 -6.441 1 94.44 91 VAL B O 1
ATOM 1866 N N . ARG B 1 92 ? 5.113 7.668 -4.258 1 95.75 92 ARG B N 1
ATOM 1867 C CA . ARG B 1 92 ? 4.379 6.406 -4.195 1 95.75 92 ARG B CA 1
ATOM 1868 C C . ARG B 1 92 ? 2.875 6.648 -4.223 1 95.75 92 ARG B C 1
ATOM 1870 O O . ARG B 1 92 ? 2.109 5.781 -4.656 1 95.75 92 ARG B O 1
ATOM 1877 N N . GLU B 1 93 ? 2.521 7.801 -3.734 1 97.12 93 GLU B N 1
ATOM 1878 C CA . GLU B 1 93 ? 1.105 8.156 -3.688 1 97.12 93 GLU B CA 1
ATOM 1879 C C . GLU B 1 93 ? 0.909 9.664 -3.791 1 97.12 93 GLU B C 1
ATOM 1881 O O . GLU B 1 93 ? 1.696 10.438 -3.242 1 97.12 93 GLU B O 1
ATOM 1886 N N . VAL B 1 94 ? -0.128 10.016 -4.465 1 95.94 94 VAL B N 1
ATOM 1887 C CA . VAL B 1 94 ? -0.625 11.383 -4.539 1 95.94 94 VAL B CA 1
ATOM 1888 C C . VAL B 1 94 ? -2.111 11.414 -4.188 1 95.94 94 VAL B C 1
ATOM 1890 O O . VAL B 1 94 ? -2.943 10.906 -4.941 1 95.94 94 VAL B O 1
ATOM 1893 N N . ASN B 1 95 ? -2.383 12.047 -3.051 1 96.56 95 ASN B N 1
ATOM 1894 C CA . ASN B 1 95 ? -3.754 12.07 -2.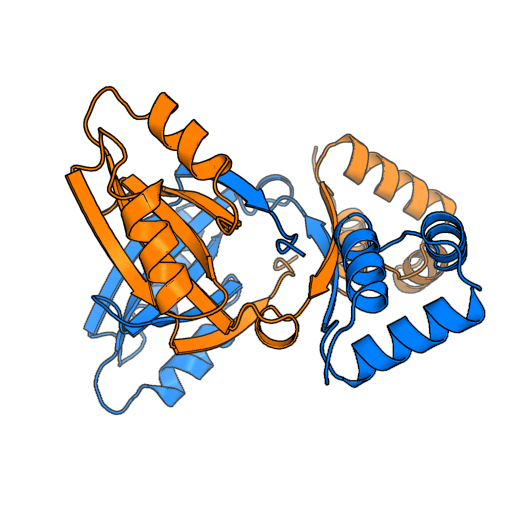551 1 96.56 95 ASN B CA 1
ATOM 1895 C C . ASN B 1 95 ? -4.266 13.5 -2.4 1 96.56 95 ASN B C 1
ATOM 1897 O O . ASN B 1 95 ? -3.623 14.328 -1.754 1 96.56 95 ASN B O 1
ATOM 1901 N N . LEU B 1 96 ? -5.422 13.766 -3.021 1 95.56 96 LEU B N 1
ATOM 1902 C CA . LEU B 1 96 ? -6.133 15.008 -2.748 1 95.56 96 LEU B CA 1
ATOM 1903 C C . LEU B 1 96 ? -6.902 14.922 -1.436 1 95.56 96 LEU B C 1
ATOM 1905 O O . LEU B 1 96 ? -7.656 13.969 -1.219 1 95.56 96 LEU B O 1
ATOM 1909 N N . THR B 1 97 ? -6.719 15.898 -0.582 1 96.12 97 THR B N 1
ATOM 1910 C CA . THR B 1 97 ? -7.27 15.742 0.76 1 96.12 97 THR B CA 1
ATOM 1911 C C . THR B 1 97 ? -7.996 17.016 1.198 1 96.12 97 THR B C 1
ATOM 1913 O O . THR B 1 97 ? -7.855 18.062 0.57 1 96.12 97 THR B O 1
ATOM 1916 N N . THR B 1 98 ? -8.82 16.828 2.246 1 94.12 98 THR B N 1
ATOM 1917 C CA . THR B 1 98 ? -9.359 17.969 2.986 1 94.12 98 THR B CA 1
ATOM 1918 C C . THR B 1 98 ? -8.406 18.391 4.098 1 94.12 98 THR B C 1
ATOM 1920 O O . THR B 1 98 ? -7.434 17.688 4.387 1 94.12 98 THR B O 1
ATOM 1923 N N . GLY B 1 99 ? -8.719 19.453 4.652 1 87.38 99 GLY B N 1
ATOM 1924 C CA . GLY B 1 99 ? -7.918 19.891 5.789 1 87.38 99 GLY B CA 1
ATOM 1925 C C . GLY B 1 99 ? -6.895 20.953 5.426 1 87.38 99 GLY B C 1
ATOM 1926 O O . GLY B 1 99 ? -7.16 21.812 4.594 1 87.38 99 GLY B O 1
ATOM 1927 N N . GLU B 1 100 ? -5.73 20.703 6.082 1 85.31 100 GLU B N 1
ATOM 1928 C CA . GLU B 1 100 ? -4.711 21.75 5.992 1 85.31 100 GLU B CA 1
ATOM 1929 C C . GLU B 1 100 ? -4 21.719 4.641 1 85.31 100 GLU B C 1
ATOM 1931 O O . GLU B 1 100 ? -3.596 22.75 4.117 1 85.31 100 GLU B O 1
ATOM 1936 N N . TRP B 1 101 ? -3.885 20.516 4.145 1 90.5 101 TRP B N 1
ATOM 1937 C CA . TRP B 1 101 ? -3.145 20.359 2.896 1 90.5 101 TRP B CA 1
ATOM 1938 C C . TRP B 1 101 ? -4.078 19.969 1.754 1 90.5 101 TRP B C 1
ATOM 1940 O O . TRP B 1 101 ? -5.004 19.172 1.941 1 90.5 101 TRP B O 1
ATOM 1950 N N . ASP B 1 102 ? -3.793 20.5 0.572 1 91.56 102 ASP B N 1
ATOM 1951 C CA . ASP B 1 102 ? -4.551 20.125 -0.616 1 91.56 102 ASP B CA 1
ATOM 1952 C C . ASP B 1 102 ? -4.145 18.734 -1.107 1 91.56 102 ASP B C 1
ATOM 1954 O O . ASP B 1 102 ? -4.969 18 -1.658 1 91.56 102 ASP B O 1
ATOM 1958 N N . VAL B 1 103 ? -2.846 18.484 -0.905 1 93.12 103 VAL B N 1
ATOM 1959 C CA . VAL B 1 103 ? -2.289 17.234 -1.385 1 93.12 103 VAL B CA 1
ATOM 1960 C C . VAL B 1 103 ? -1.392 16.625 -0.31 1 93.12 103 VAL B C 1
ATOM 1962 O O . VAL B 1 103 ? -0.608 17.328 0.329 1 93.12 103 VAL B O 1
ATOM 1965 N N . ILE B 1 104 ? -1.504 15.328 -0.121 1 95.19 104 ILE B N 1
ATOM 1966 C CA . ILE B 1 104 ? -0.54 14.57 0.668 1 95.19 104 ILE B CA 1
ATOM 1967 C C . ILE B 1 104 ? 0.151 13.539 -0.217 1 95.19 104 ILE B C 1
ATOM 1969 O O . ILE B 1 104 ? -0.512 12.719 -0.858 1 95.19 104 ILE B O 1
ATOM 1973 N N . LEU B 1 105 ? 1.47 13.609 -0.22 1 95.62 105 LEU B N 1
ATOM 1974 C CA . LEU B 1 105 ? 2.309 12.656 -0.947 1 95.62 105 LEU B CA 1
ATOM 1975 C C . LEU B 1 105 ? 2.934 11.641 0.003 1 95.62 105 LEU B C 1
ATOM 1977 O O . LEU B 1 105 ? 3.197 11.953 1.166 1 95.62 105 LEU B O 1
ATOM 1981 N N . ARG B 1 106 ? 3.113 10.547 -0.459 1 97.06 106 ARG B N 1
ATOM 1982 C CA . ARG B 1 106 ? 4.039 9.602 0.149 1 97.06 106 ARG B CA 1
ATOM 1983 C C . ARG B 1 106 ? 5.262 9.383 -0.735 1 97.06 106 ARG B C 1
ATOM 1985 O O . ARG B 1 106 ? 5.133 9.117 -1.932 1 97.06 106 ARG B O 1
ATOM 1992 N N . LEU B 1 107 ? 6.422 9.477 -0.094 1 95.88 107 LEU B N 1
ATOM 1993 C CA . LEU B 1 107 ? 7.688 9.383 -0.811 1 95.88 107 LEU B CA 1
ATOM 1994 C C . LEU B 1 107 ? 8.586 8.32 -0.185 1 95.88 107 LEU B C 1
ATOM 1996 O O . LEU B 1 107 ? 8.555 8.117 1.03 1 95.88 107 LEU B O 1
ATOM 2000 N N . VAL B 1 108 ? 9.352 7.715 -1.054 1 97.31 108 VAL B N 1
ATOM 2001 C CA . VAL B 1 108 ? 10.477 6.906 -0.603 1 97.31 108 VAL B CA 1
ATOM 2002 C C . VAL B 1 108 ? 11.773 7.43 -1.22 1 97.31 108 VAL B C 1
ATOM 2004 O O . VAL B 1 108 ? 11.781 7.887 -2.365 1 97.31 108 VAL B O 1
ATOM 2007 N N . ALA B 1 109 ? 12.805 7.465 -0.455 1 97.25 109 ALA B N 1
ATOM 2008 C CA . ALA B 1 109 ? 14.133 7.91 -0.871 1 97.25 109 ALA B CA 1
ATOM 2009 C C . ALA B 1 109 ? 15.219 7.023 -0.277 1 97.25 109 ALA B C 1
ATOM 2011 O O . ALA B 1 109 ? 14.977 6.297 0.691 1 97.25 109 ALA B O 1
ATOM 2012 N N . GLU B 1 110 ? 16.375 7.078 -0.873 1 97.19 110 GLU B N 1
ATOM 2013 C CA . GLU B 1 110 ? 17.5 6.289 -0.39 1 97.19 110 GLU B CA 1
ATOM 2014 C C . GLU B 1 110 ? 17.938 6.73 1.007 1 97.19 110 GLU B C 1
ATOM 2016 O O . GLU B 1 110 ? 18.25 5.898 1.859 1 97.19 110 GLU B O 1
ATOM 2021 N N . ASP B 1 111 ? 18.031 7.996 1.149 1 96.88 111 ASP B N 1
ATOM 2022 C CA . ASP B 1 111 ? 18.453 8.641 2.393 1 96.88 111 ASP B CA 1
ATOM 2023 C C . ASP B 1 111 ? 17.953 10.078 2.461 1 96.88 111 ASP B C 1
ATOM 2025 O O . ASP B 1 111 ? 17.172 10.516 1.611 1 96.88 111 ASP B O 1
ATOM 2029 N N . THR B 1 112 ? 18.375 10.758 3.5 1 95.69 112 THR B N 1
ATOM 2030 C CA . THR B 1 112 ? 17.891 12.117 3.711 1 95.69 112 THR B CA 1
ATOM 2031 C C . THR B 1 112 ? 18.391 13.047 2.615 1 95.69 112 THR B C 1
ATOM 2033 O O . THR B 1 112 ? 17.688 13.977 2.209 1 95.69 112 THR B O 1
ATOM 2036 N N . ASP B 1 113 ? 19.594 12.797 2.074 1 96.56 113 ASP B N 1
ATOM 2037 C CA . ASP B 1 113 ? 20.125 13.602 0.982 1 96.56 113 ASP B CA 1
ATOM 2038 C C . ASP B 1 113 ? 19.297 13.422 -0.289 1 96.56 113 ASP B C 1
ATOM 2040 O O . ASP B 1 113 ? 19.016 14.398 -0.989 1 96.56 113 ASP B O 1
ATOM 2044 N N . HIS B 1 114 ? 18.969 12.211 -0.575 1 96.31 114 HIS B N 1
ATOM 2045 C CA . HIS B 1 114 ? 18.109 11.938 -1.726 1 96.31 114 HIS B CA 1
ATOM 2046 C C . HIS B 1 114 ? 16.734 12.57 -1.556 1 96.31 114 HIS B C 1
ATOM 2048 O O . HIS B 1 114 ? 16.188 13.125 -2.506 1 96.31 114 HIS B O 1
ATOM 2054 N N . LEU B 1 115 ? 16.188 12.508 -0.362 1 95 115 LEU B N 1
ATOM 2055 C CA . LEU B 1 115 ? 14.914 13.156 -0.077 1 95 115 LEU B CA 1
ATOM 2056 C C . LEU B 1 115 ? 15 14.656 -0.32 1 95 115 LEU B C 1
ATOM 2058 O O . LEU B 1 115 ? 14.117 15.242 -0.953 1 95 115 LEU B O 1
ATOM 2062 N N . ARG B 1 116 ? 16.031 15.211 0.198 1 92.62 116 ARG B N 1
ATOM 2063 C CA . ARG B 1 116 ? 16.266 16.641 -0.019 1 92.62 116 ARG B CA 1
ATOM 2064 C C . ARG B 1 116 ? 16.281 16.969 -1.507 1 92.62 116 ARG B C 1
ATOM 2066 O O . ARG B 1 116 ? 15.688 17.953 -1.94 1 92.62 116 ARG B O 1
ATOM 2073 N N . ALA B 1 117 ? 16.969 16.203 -2.271 1 91.75 117 ALA B N 1
ATOM 2074 C CA . ALA B 1 117 ? 17.062 16.422 -3.715 1 91.75 117 ALA B CA 1
ATOM 2075 C C . ALA B 1 117 ? 15.68 16.328 -4.363 1 91.75 117 ALA B C 1
ATOM 2077 O O . ALA B 1 117 ? 15.328 17.172 -5.203 1 91.75 117 ALA B O 1
ATOM 2078 N N . LEU B 1 118 ? 14.906 15.344 -3.965 1 89.5 118 LEU B N 1
ATOM 2079 C CA . LEU B 1 118 ? 13.555 15.203 -4.488 1 89.5 118 LEU B CA 1
ATOM 2080 C C . LEU B 1 118 ? 12.711 16.422 -4.16 1 89.5 118 LEU B C 1
ATOM 2082 O O . LEU B 1 118 ? 11.977 16.922 -5.012 1 89.5 118 LEU B O 1
ATOM 2086 N N . MET B 1 119 ? 12.828 16.922 -2.918 1 87.12 119 MET B N 1
ATOM 2087 C CA . MET B 1 119 ? 12.039 18.062 -2.459 1 87.12 119 MET B CA 1
ATOM 2088 C C . MET B 1 119 ? 12.469 19.344 -3.176 1 87.12 119 MET B C 1
ATOM 2090 O O . MET B 1 119 ? 11.625 20.109 -3.631 1 87.12 119 MET B O 1
ATOM 2094 N N . PHE B 1 120 ? 13.664 19.547 -3.258 1 80.81 120 PHE B N 1
ATOM 2095 C CA . PHE B 1 120 ? 14.195 20.812 -3.76 1 80.81 120 PHE B CA 1
ATOM 2096 C C . PHE B 1 120 ? 14.18 20.828 -5.285 1 80.81 120 PHE B C 1
ATOM 2098 O O . PHE B 1 120 ? 13.844 21.859 -5.891 1 80.81 120 PHE B O 1
ATOM 2105 N N . GLU B 1 121 ? 14.508 19.797 -5.891 1 77.88 121 GLU B N 1
ATOM 2106 C CA . GLU B 1 121 ? 14.695 19.781 -7.336 1 77.88 121 GLU B CA 1
ATOM 2107 C C . GLU B 1 121 ? 13.383 19.484 -8.062 1 77.88 121 GLU B C 1
ATOM 2109 O O . GLU B 1 121 ? 13.188 19.922 -9.195 1 77.88 121 GLU B O 1
ATOM 2114 N N . GLU B 1 122 ? 12.547 18.891 -7.398 1 74.62 122 GLU B N 1
ATOM 2115 C CA . GLU B 1 122 ? 11.367 18.422 -8.117 1 74.62 122 GLU B CA 1
ATOM 2116 C C . GLU B 1 122 ? 10.094 19.031 -7.547 1 74.62 122 GLU B C 1
ATOM 2118 O O . GLU B 1 122 ? 9.281 19.594 -8.289 1 74.62 122 GLU B O 1
ATOM 2123 N N . ILE B 1 123 ? 9.961 19.109 -6.305 1 76.06 123 ILE B N 1
ATOM 2124 C CA . ILE B 1 123 ? 8.672 19.469 -5.715 1 76.06 123 ILE B CA 1
ATOM 2125 C C . ILE B 1 123 ? 8.625 20.969 -5.438 1 76.06 123 ILE B C 1
ATOM 2127 O O . ILE B 1 123 ? 7.645 21.625 -5.777 1 76.06 123 ILE B O 1
ATOM 2131 N N . ALA B 1 124 ? 9.633 21.516 -4.82 1 66.12 124 ALA B N 1
ATOM 2132 C CA . ALA B 1 124 ? 9.656 22.922 -4.449 1 66.12 124 ALA B CA 1
ATOM 2133 C C . ALA B 1 124 ? 9.734 23.812 -5.688 1 66.12 124 ALA B C 1
ATOM 2135 O O . ALA B 1 124 ? 9.25 24.938 -5.68 1 66.12 124 ALA B O 1
ATOM 2136 N N . ASP B 1 125 ? 10.391 23.328 -6.594 1 63.19 125 ASP B N 1
ATOM 2137 C CA . ASP B 1 125 ? 10.602 24.156 -7.785 1 63.19 125 ASP B CA 1
ATOM 2138 C C . ASP B 1 125 ? 9.328 24.234 -8.625 1 63.19 125 ASP B C 1
ATOM 2140 O O . ASP B 1 125 ? 9.281 24.969 -9.625 1 63.19 125 ASP B O 1
ATOM 2144 N N . MET B 1 126 ? 8.492 23.516 -8.234 1 61.84 126 MET B N 1
ATOM 2145 C CA . MET B 1 126 ? 7.289 23.484 -9.055 1 61.84 126 MET B CA 1
ATOM 2146 C C . MET B 1 126 ? 6.457 24.75 -8.836 1 61.84 126 MET B C 1
ATOM 2148 O O . MET B 1 126 ? 6.363 25.234 -7.711 1 61.84 126 MET B O 1
ATOM 2152 N N . ASP B 1 127 ? 6.387 25.547 -9.789 1 58.03 127 ASP B N 1
ATOM 2153 C CA . ASP B 1 127 ? 5.473 26.688 -9.875 1 58.03 127 ASP B CA 1
ATOM 2154 C C . ASP B 1 127 ? 4.074 26.297 -9.391 1 58.03 127 ASP B C 1
ATOM 2156 O O . ASP B 1 127 ? 3.541 25.266 -9.789 1 58.03 127 ASP B O 1
ATOM 2160 N N . GLY B 1 128 ? 3.756 26.562 -8.062 1 59.62 128 GLY B N 1
ATOM 2161 C CA . GLY B 1 128 ? 2.367 26.359 -7.68 1 59.62 128 GLY B CA 1
ATOM 2162 C C . GLY B 1 128 ? 2.207 25.891 -6.246 1 59.62 128 GLY B C 1
ATOM 2163 O O . GLY B 1 128 ? 1.085 25.797 -5.742 1 59.62 128 GLY B O 1
ATOM 2164 N N . PHE B 1 129 ? 3.395 25.5 -5.766 1 62.41 129 PHE B N 1
ATOM 2165 C CA . PHE B 1 129 ? 3.201 25.125 -4.371 1 62.41 129 PHE B CA 1
ATOM 2166 C C . PHE B 1 129 ? 3.473 26.297 -3.449 1 62.41 129 PHE B C 1
ATOM 2168 O O . PHE B 1 129 ? 4.508 26.969 -3.564 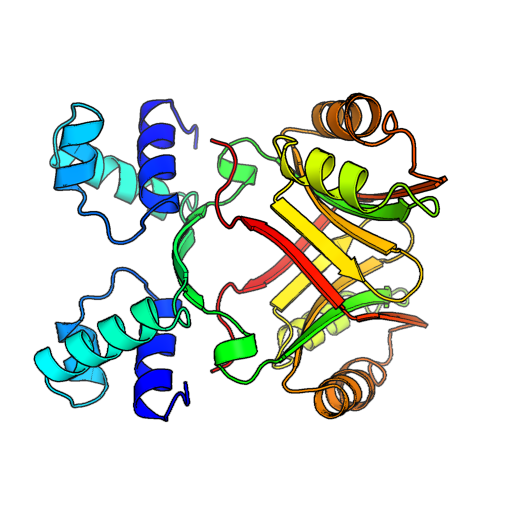1 62.41 129 PHE B O 1
ATOM 2175 N N . ALA B 1 130 ? 2.428 26.656 -2.803 1 67.81 130 ALA B N 1
ATOM 2176 C CA . ALA B 1 130 ? 2.492 27.797 -1.892 1 67.81 130 ALA B CA 1
ATOM 2177 C C . ALA B 1 130 ? 3.26 27.453 -0.621 1 67.81 130 ALA B C 1
ATOM 2179 O O . ALA B 1 130 ? 4.062 28.25 -0.131 1 67.81 130 ALA B O 1
ATOM 2180 N N . ARG B 1 131 ? 3.035 26.203 -0.186 1 82.81 131 ARG B N 1
ATOM 2181 C CA . ARG B 1 131 ? 3.67 25.766 1.051 1 82.81 131 ARG B CA 1
ATOM 2182 C C . ARG B 1 131 ? 3.77 24.234 1.101 1 82.81 131 ARG B C 1
ATOM 2184 O O . ARG B 1 131 ? 2.91 23.531 0.56 1 82.81 131 ARG B O 1
ATOM 2191 N N . SER B 1 132 ? 4.871 23.812 1.577 1 86.38 132 SER B N 1
ATOM 2192 C CA . SER B 1 132 ? 5.02 22.375 1.765 1 86.38 132 SER B CA 1
ATOM 2193 C C . SER B 1 132 ? 5.566 22.047 3.148 1 86.38 132 SER B C 1
ATOM 2195 O O . SER B 1 132 ? 6.242 22.875 3.766 1 86.38 132 SER B O 1
ATOM 2197 N N . GLN B 1 133 ? 5.176 20.969 3.672 1 89.88 133 GLN B N 1
ATOM 2198 C CA . GLN B 1 133 ? 5.723 20.406 4.902 1 89.88 133 GLN B CA 1
ATOM 2199 C C . GLN B 1 133 ? 6.094 18.938 4.723 1 89.88 133 GLN B C 1
ATOM 2201 O O . GLN B 1 133 ? 5.266 18.125 4.301 1 89.88 133 GLN B O 1
ATOM 2206 N N . THR B 1 134 ? 7.336 18.703 5.012 1 92.75 134 THR B N 1
ATOM 2207 C CA . THR B 1 134 ? 7.824 17.328 4.934 1 92.75 134 THR B CA 1
ATOM 2208 C C . THR B 1 134 ? 7.789 16.656 6.309 1 92.75 134 THR B C 1
ATOM 2210 O O . THR B 1 134 ? 8.32 17.203 7.281 1 92.75 134 THR B O 1
ATOM 2213 N N . MET B 1 135 ? 7.176 15.555 6.43 1 96 135 MET B N 1
ATOM 2214 C CA . MET B 1 135 ? 7.121 14.727 7.633 1 96 135 MET B CA 1
ATOM 2215 C C . MET B 1 135 ? 7.809 13.391 7.402 1 96 135 MET B C 1
ATOM 2217 O O . MET B 1 135 ? 7.25 12.508 6.75 1 96 135 MET B O 1
ATOM 2221 N N . VAL B 1 136 ? 8.977 13.305 7.98 1 97.62 136 VAL B N 1
ATOM 2222 C CA . VAL B 1 136 ? 9.758 12.086 7.793 1 97.62 136 VAL B CA 1
ATOM 2223 C C . VAL B 1 136 ? 9.211 10.977 8.688 1 97.62 136 VAL B C 1
ATOM 2225 O O . VAL B 1 136 ? 8.883 11.211 9.859 1 97.62 136 VAL B O 1
ATOM 2228 N N . VAL B 1 137 ? 9.07 9.805 8.18 1 97.88 137 VAL B N 1
ATOM 2229 C CA . VAL B 1 137 ? 8.633 8.648 8.953 1 97.88 137 VAL B CA 1
ATOM 2230 C C . VAL B 1 137 ? 9.805 8.094 9.758 1 97.88 137 VAL B C 1
ATOM 2232 O O . VAL B 1 137 ? 10.781 7.602 9.188 1 97.88 137 VAL B O 1
ATOM 2235 N N . LEU B 1 138 ? 9.68 8.203 11.016 1 96.25 138 LEU B N 1
ATOM 2236 C CA . LEU B 1 138 ? 10.711 7.691 11.914 1 96.25 138 LEU B CA 1
ATOM 2237 C C . LEU B 1 138 ? 10.594 6.18 12.062 1 96.25 138 LEU B C 1
ATOM 2239 O O . LEU B 1 138 ? 11.594 5.496 12.305 1 96.25 138 LEU B O 1
ATOM 2243 N N . GLY B 1 139 ? 9.406 5.695 11.953 1 95 139 GLY B N 1
ATOM 2244 C CA . GLY B 1 139 ? 9.094 4.277 12.047 1 95 139 GLY B CA 1
ATOM 2245 C C . GLY B 1 139 ? 7.645 3.961 11.719 1 95 139 GLY B C 1
ATOM 2246 O O . GLY B 1 139 ? 6.758 4.785 11.945 1 95 139 GLY B O 1
ATOM 2247 N N . THR B 1 140 ? 7.457 2.824 11.164 1 95.38 140 THR B N 1
ATOM 2248 C CA . THR B 1 140 ? 6.117 2.312 10.906 1 95.38 140 THR B CA 1
ATOM 2249 C C . THR B 1 140 ? 5.754 1.22 11.906 1 95.38 140 THR B C 1
ATOM 2251 O O . THR B 1 140 ? 6.336 0.134 11.883 1 95.38 140 THR B O 1
ATOM 2254 N N . GLU B 1 141 ? 4.777 1.535 12.719 1 92.88 141 GLU B N 1
ATOM 2255 C CA . GLU B 1 141 ? 4.387 0.61 13.781 1 92.88 141 GLU B CA 1
ATOM 2256 C C . GLU B 1 141 ? 3.434 -0.459 13.258 1 92.88 141 GLU B C 1
ATOM 2258 O O . GLU B 1 141 ? 3.354 -1.556 13.812 1 92.88 141 GLU B O 1
ATOM 2263 N N . TYR B 1 142 ? 2.756 -0.097 12.344 1 94.69 142 TYR B N 1
ATOM 2264 C CA . TYR B 1 142 ? 1.794 -1.017 11.75 1 94.69 142 TYR B CA 1
ATOM 2265 C C . TYR B 1 142 ? 1.521 -0.651 10.297 1 94.69 142 TYR B C 1
ATOM 2267 O O . TYR B 1 142 ? 1.394 0.528 9.961 1 94.69 142 TYR B O 1
ATOM 2275 N N . GLU B 1 143 ? 1.47 -1.64 9.445 1 94.62 143 GLU B N 1
ATOM 2276 C CA . GLU B 1 143 ? 1.078 -1.487 8.047 1 94.62 143 GLU B CA 1
ATOM 2277 C C . GLU B 1 143 ? 0.495 -2.783 7.492 1 94.62 143 GLU B C 1
ATOM 2279 O O . GLU B 1 143 ? 1.109 -3.848 7.609 1 94.62 143 GLU B O 1
ATOM 2284 N N . SER B 1 144 ? -0.686 -2.666 6.965 1 92.94 144 SER B N 1
ATOM 2285 C CA . SER B 1 144 ? -1.294 -3.846 6.359 1 92.94 144 SER B CA 1
ATOM 2286 C C . SER B 1 144 ? -1.775 -3.551 4.941 1 92.94 144 SER B C 1
ATOM 2288 O O . SER B 1 144 ? -2.525 -2.598 4.719 1 92.94 144 SER B O 1
ATOM 2290 N N . PRO B 1 145 ? -1.343 -4.383 4.059 1 91.12 145 PRO B N 1
ATOM 2291 C CA . PRO B 1 145 ? -1.898 -4.262 2.711 1 91.12 145 PRO B CA 1
ATOM 2292 C C . PRO B 1 145 ? -3.293 -4.871 2.588 1 91.12 145 PRO B C 1
ATOM 2294 O O . PRO B 1 145 ? -3.93 -4.758 1.538 1 91.12 145 PRO B O 1
ATOM 2297 N N . GLU B 1 146 ? -3.783 -5.492 3.623 1 95.12 146 GLU B N 1
ATOM 2298 C CA . GLU B 1 146 ? -5.055 -6.207 3.576 1 95.12 146 GLU B CA 1
ATOM 2299 C C . GLU B 1 146 ? -6.199 -5.328 4.074 1 95.12 146 GLU B C 1
ATOM 2301 O O . GLU B 1 146 ? -6.113 -4.738 5.152 1 95.12 146 GLU B O 1
ATOM 2306 N N . LEU B 1 147 ? -7.184 -5.219 3.32 1 96.38 147 LEU B N 1
ATOM 2307 C CA . LEU B 1 147 ? -8.406 -4.547 3.74 1 96.38 147 LEU B CA 1
ATOM 2308 C C . LEU B 1 147 ? -9.211 -5.426 4.699 1 96.38 147 LEU B C 1
ATOM 2310 O O . LEU B 1 147 ? -9.094 -6.652 4.668 1 96.38 147 LEU B O 1
ATOM 2314 N N . PRO B 1 148 ? -9.922 -4.762 5.547 1 93.62 148 PRO B N 1
ATOM 2315 C CA . PRO B 1 148 ? -10.781 -5.543 6.438 1 93.62 148 PRO B CA 1
ATOM 2316 C C . PRO B 1 148 ? -12.023 -6.086 5.734 1 93.62 148 PRO B C 1
ATOM 2318 O O . PRO B 1 148 ? -13.008 -5.367 5.574 1 93.62 148 PRO B O 1
ATOM 2321 N N . LEU B 1 149 ? -11.938 -7.289 5.273 1 92.88 149 LEU B N 1
ATOM 2322 C CA . LEU B 1 149 ? -13.023 -7.887 4.512 1 92.88 149 LEU B CA 1
ATOM 2323 C C . LEU B 1 149 ? -13.703 -9 5.312 1 92.88 149 LEU B C 1
ATOM 2325 O O . LEU B 1 149 ? -13.062 -9.656 6.137 1 92.88 149 LEU B O 1
#

Sequence (298 aa):
MDVDDTDREILRALQADARKPFSEIAREIDMSSATVHDRVSRLEEAGVIRGYHADVDPKAVGLGTTAFVGLRVEQGREDETLDRLTGIEGVREVNLTTGEWDVILRLVAEDTDHLRALMFEEIADMDGFARSQTMVVLGTEYESPELPLMDVDDTDREILRALQADARKPFSEIAREIDMSSATVHDRVSRLEEAGVIRGYHADVDPKAVGLGTTAFVGLRVEQGREDETLDRLTGIEGVREVNLTTGEWDVILRLVAEDTDHLRALMFEEIADMDGFARSQTMVVLGTEYESPELPL